Protein AF-A0A1W9RVQ6-F1 (afdb_monomer)

Foldseek 3Di:
DLQVLLVLLLPDPLVLLVVLLQLLQVLVVHGDDPVSVVLSVVSCVSSPDPGLVRSCVVCVVCSDPVNSVVSSVLSVLSVVLSVQSVVLSQLQVQLVQADDDCVVPPLVVLSVVLNVCSDSCNCSVCVVCRVVSSVSSVVSLVVLLVLQQVQLVVQLVVLVVLLVVLCVQPVLLLLLLVLLCLAPPNPPPVVSVVLVVLSVVSNVLSDRDPDPSSVCCSRHVADPVNRDHHPDHRPNVSSVVSSVVSVVSLVVSLVVLLVVLVVVCVVDDDDDPVVVVNVVSVPDDSVCSSVVRDPVVSVVSNCSVPDPDPPPVVVLVVVLCVVPVDDDPVCPVVSVVVSVVVVVVVVVVVVVVVVPPPDDDDD

Solvent-accessible surface area (backbone atoms only — not comparable to full-atom values): 20992 Å² total; per-residue (Å²): 111,53,59,57,50,50,57,55,50,50,70,54,63,64,63,62,42,49,52,44,51,45,51,44,21,51,63,66,77,47,75,71,59,68,69,58,56,54,52,51,52,50,50,52,60,60,47,70,41,95,44,59,72,61,40,39,73,74,42,57,88,69,56,40,57,68,56,46,52,53,48,41,54,50,52,53,45,49,56,59,35,54,81,46,39,69,58,53,38,52,52,52,52,50,63,70,68,40,62,66,45,73,88,59,43,68,64,31,52,51,51,52,53,52,51,70,64,66,37,71,68,54,40,72,76,40,41,82,48,52,66,57,50,56,54,49,47,54,54,49,48,53,56,47,40,57,52,45,42,57,48,51,54,52,48,36,52,52,19,45,55,51,39,56,51,46,53,74,63,40,54,58,52,54,50,34,45,56,57,56,36,68,36,83,95,47,72,50,66,71,59,53,50,51,51,53,52,52,48,53,52,50,52,63,71,29,55,67,77,87,74,73,45,75,81,47,40,88,80,35,75,43,44,88,83,77,58,62,47,61,83,66,73,66,67,58,65,59,52,54,50,49,52,52,49,52,55,51,48,49,52,50,53,51,52,51,49,51,52,54,50,53,54,52,44,75,74,49,83,78,79,72,69,59,55,55,52,52,51,58,69,66,57,80,52,80,86,54,47,53,82,66,66,43,74,67,55,48,50,51,52,42,50,65,73,66,56,92,63,81,70,66,63,53,57,54,54,52,53,47,49,71,76,47,80,71,89,46,90,89,48,46,66,62,52,51,52,53,53,53,54,52,51,51,50,55,53,51,53,57,52,55,61,71,68,66,80,79,78,89,83,86,130

Radius of gyration: 41.7 Å; Cα contacts (8 Å, |Δi|>4): 240; chains: 1; bounding box: 87×64×120 Å

Structure (mmCIF, N/CA/C/O backbone):
data_AF-A0A1W9RVQ6-F1
#
_entry.id   AF-A0A1W9RVQ6-F1
#
loop_
_atom_site.group_PDB
_atom_site.id
_atom_site.type_symbol
_atom_site.label_atom_id
_atom_site.label_alt_id
_atom_site.label_comp_id
_atom_site.label_asym_id
_atom_site.label_entity_id
_atom_site.label_seq_id
_atom_site.pdbx_PDB_ins_code
_atom_site.Cartn_x
_atom_site.Cartn_y
_atom_site.Cartn_z
_atom_site.occupancy
_atom_site.B_iso_or_equiv
_atom_site.auth_seq_id
_atom_site.auth_comp_id
_atom_site.auth_asym_id
_atom_site.auth_atom_id
_atom_site.pdbx_PDB_model_num
ATOM 1 N N . MET A 1 1 ? 29.402 3.496 -46.452 1.00 79.94 1 MET A N 1
ATOM 2 C CA . MET A 1 1 ? 28.927 3.808 -45.081 1.00 79.94 1 MET A CA 1
ATOM 3 C C . MET A 1 1 ? 27.769 2.886 -44.710 1.00 79.94 1 MET A C 1
ATOM 5 O O . MET A 1 1 ? 27.671 2.433 -43.584 1.00 79.94 1 MET A O 1
ATOM 9 N N . GLU A 1 2 ? 26.927 2.556 -45.680 1.00 86.44 2 GLU A N 1
ATOM 10 C CA . GLU A 1 2 ? 25.809 1.619 -45.626 1.00 86.44 2 GLU A CA 1
ATOM 11 C C . GLU A 1 2 ? 26.251 0.201 -45.241 1.00 86.44 2 GLU A C 1
ATOM 13 O O . GLU A 1 2 ? 25.638 -0.412 -44.376 1.00 86.44 2 GLU A O 1
ATOM 18 N N . GLU A 1 3 ? 27.352 -0.288 -45.821 1.00 88.75 3 GLU A N 1
ATOM 19 C CA . GLU A 1 3 ? 27.933 -1.599 -45.489 1.00 88.75 3 GLU A CA 1
ATOM 20 C C . GLU A 1 3 ? 28.413 -1.677 -44.029 1.00 88.75 3 GLU A C 1
ATOM 22 O O . GLU A 1 3 ? 28.230 -2.694 -43.372 1.00 88.75 3 GLU A O 1
ATOM 27 N N . GLU A 1 4 ? 28.948 -0.582 -43.482 1.00 91.25 4 GLU A N 1
ATOM 28 C CA . GLU A 1 4 ? 29.360 -0.507 -42.074 1.00 91.25 4 GLU A CA 1
ATOM 29 C C . GLU A 1 4 ? 28.145 -0.545 -41.134 1.00 91.25 4 GLU A C 1
ATOM 31 O O . GLU A 1 4 ? 28.115 -1.341 -40.201 1.00 91.25 4 GLU A O 1
ATOM 36 N N . ILE A 1 5 ? 27.102 0.242 -41.430 1.00 90.75 5 ILE A N 1
ATOM 37 C CA . ILE A 1 5 ? 25.836 0.246 -40.674 1.00 90.75 5 ILE A CA 1
ATOM 38 C C . ILE A 1 5 ? 25.149 -1.126 -40.728 1.00 90.75 5 ILE A C 1
ATOM 40 O O . ILE A 1 5 ? 24.604 -1.585 -39.724 1.00 90.75 5 ILE A O 1
ATOM 44 N N . PHE A 1 6 ? 25.177 -1.786 -41.887 1.00 91.12 6 PHE A N 1
ATOM 45 C CA . PHE A 1 6 ? 24.651 -3.137 -42.069 1.00 91.12 6 PHE A CA 1
ATOM 46 C C . PHE A 1 6 ? 25.364 -4.146 -41.160 1.00 91.12 6 PHE A C 1
ATOM 48 O O . PHE A 1 6 ? 24.708 -4.896 -40.437 1.00 91.12 6 PHE A O 1
ATOM 55 N N . GLU A 1 7 ? 26.698 -4.128 -41.142 1.00 92.19 7 GLU A N 1
ATOM 56 C CA . GLU A 1 7 ? 27.483 -5.014 -40.281 1.00 92.19 7 GLU A CA 1
ATOM 57 C C . GLU A 1 7 ? 27.288 -4.703 -38.791 1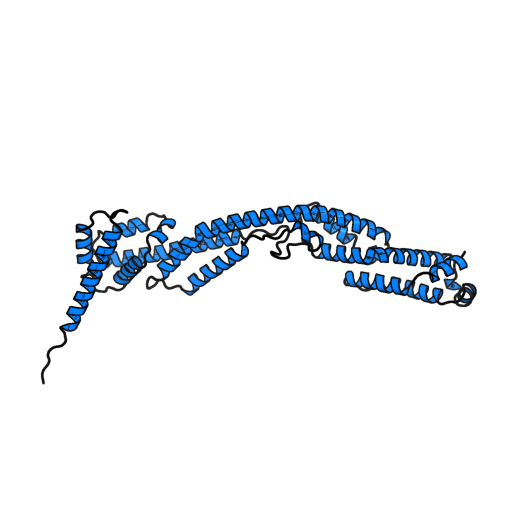.00 92.19 7 GLU A C 1
ATOM 59 O O . GLU A 1 7 ? 27.252 -5.621 -37.974 1.00 92.19 7 GLU A O 1
ATOM 64 N N . GLU A 1 8 ? 27.097 -3.438 -38.407 1.00 92.94 8 GLU A N 1
ATOM 65 C CA . GLU A 1 8 ? 26.743 -3.095 -37.026 1.00 92.94 8 GLU A CA 1
ATOM 66 C C . GLU A 1 8 ? 25.352 -3.595 -36.626 1.00 92.94 8 GLU A C 1
ATOM 68 O O . GLU A 1 8 ? 25.197 -4.136 -35.531 1.00 92.94 8 GLU A O 1
ATOM 73 N N . LEU A 1 9 ? 24.350 -3.475 -37.503 1.00 92.62 9 LEU A N 1
ATOM 74 C CA . LEU A 1 9 ? 22.998 -3.975 -37.241 1.00 92.62 9 LEU A CA 1
ATOM 75 C C . LEU A 1 9 ? 23.003 -5.489 -36.973 1.00 92.62 9 LEU A C 1
ATOM 77 O O . LEU A 1 9 ? 22.305 -5.958 -36.076 1.00 92.62 9 LEU A O 1
ATOM 81 N N . ARG A 1 10 ? 23.836 -6.241 -37.704 1.00 93.56 10 ARG A N 1
ATOM 82 C CA . ARG A 1 10 ? 24.008 -7.695 -37.544 1.00 93.56 10 ARG A CA 1
ATOM 83 C C . ARG A 1 10 ? 24.649 -8.115 -36.225 1.00 93.56 10 ARG A C 1
ATOM 85 O O . ARG A 1 10 ? 24.543 -9.279 -35.855 1.00 93.56 10 ARG A O 1
ATOM 92 N N . ARG A 1 11 ? 25.321 -7.202 -35.516 1.00 94.44 11 ARG A N 1
ATOM 93 C CA . ARG A 1 11 ? 25.942 -7.499 -34.213 1.00 94.44 11 ARG A CA 1
ATOM 94 C C . ARG A 1 11 ? 24.940 -7.531 -33.065 1.00 94.44 11 ARG A C 1
ATOM 96 O O . ARG A 1 11 ? 25.287 -8.031 -31.998 1.00 94.44 11 ARG A O 1
ATOM 103 N N . PHE A 1 12 ? 23.743 -6.977 -33.246 1.00 95.81 12 PHE A N 1
ATOM 104 C CA . PHE A 1 12 ? 22.722 -6.987 -32.205 1.00 95.81 12 PHE A CA 1
ATOM 105 C C . PHE A 1 12 ? 22.048 -8.352 -32.102 1.00 95.81 12 PHE A C 1
ATOM 107 O O . PHE A 1 12 ? 21.670 -8.954 -33.106 1.00 95.81 12 PHE A O 1
ATOM 114 N N . ASP A 1 13 ? 21.823 -8.795 -30.869 1.00 96.19 13 ASP A N 1
ATOM 115 C CA . ASP A 1 13 ? 20.946 -9.923 -30.580 1.00 96.19 13 ASP A CA 1
ATOM 116 C C . ASP A 1 13 ? 19.486 -9.439 -30.608 1.00 96.19 13 ASP A C 1
ATOM 118 O O . ASP A 1 13 ? 18.936 -8.946 -29.620 1.00 96.19 13 ASP A O 1
ATOM 122 N N . LEU A 1 14 ? 18.875 -9.496 -31.794 1.00 96.62 14 LEU A N 1
ATOM 123 C CA . LEU A 1 14 ? 17.524 -8.979 -32.028 1.00 96.62 14 LEU A CA 1
ATOM 124 C C . LEU A 1 14 ? 16.444 -9.770 -31.277 1.00 96.62 14 LEU A C 1
ATOM 126 O O . LEU A 1 14 ? 15.394 -9.205 -30.963 1.00 96.62 14 LEU A O 1
ATOM 130 N N . ASP A 1 15 ? 16.694 -11.044 -30.976 1.00 95.94 15 ASP A N 1
ATOM 131 C CA . ASP A 1 15 ? 15.758 -11.884 -30.231 1.00 95.94 15 ASP A CA 1
ATOM 132 C C . ASP A 1 15 ? 15.827 -11.577 -28.735 1.00 95.94 15 ASP A C 1
ATOM 134 O O . ASP A 1 15 ? 14.784 -11.390 -28.110 1.00 95.94 15 ASP A O 1
ATOM 138 N N . LEU A 1 16 ? 17.025 -11.357 -28.182 1.00 96.19 16 LEU A N 1
ATOM 139 C CA . LEU A 1 16 ? 17.173 -10.858 -26.813 1.00 96.19 16 LEU A CA 1
ATOM 140 C C . LEU A 1 16 ? 16.492 -9.493 -26.618 1.00 96.19 16 LEU A C 1
ATOM 142 O O . LEU A 1 16 ? 15.827 -9.270 -25.601 1.00 96.19 16 LEU A O 1
ATOM 146 N N . ILE A 1 17 ? 16.643 -8.572 -27.578 1.00 97.38 17 ILE A N 1
ATOM 147 C CA . ILE A 1 17 ? 15.971 -7.263 -27.538 1.00 97.38 17 ILE A CA 1
ATOM 148 C C . ILE A 1 17 ? 14.450 -7.449 -27.565 1.00 97.38 17 ILE A C 1
ATOM 150 O O . ILE A 1 17 ? 13.749 -6.835 -26.758 1.00 97.38 17 ILE A O 1
ATOM 154 N N . HIS A 1 18 ? 13.934 -8.304 -28.454 1.00 97.56 18 HIS A N 1
ATOM 155 C CA . HIS A 1 18 ? 12.503 -8.611 -28.542 1.00 97.56 18 HIS A CA 1
ATOM 156 C C . HIS A 1 18 ? 11.953 -9.177 -27.230 1.00 97.56 18 HIS A C 1
ATOM 158 O O . HIS A 1 18 ? 11.003 -8.616 -26.680 1.00 97.56 18 HIS A O 1
ATOM 164 N N . ASP A 1 19 ? 12.592 -10.211 -26.683 1.00 97.56 19 ASP A N 1
ATOM 165 C CA . ASP A 1 19 ? 12.185 -10.860 -25.435 1.00 97.56 19 ASP A CA 1
ATOM 166 C C . ASP A 1 19 ? 12.195 -9.877 -24.260 1.00 97.56 19 ASP A C 1
ATOM 168 O O . ASP A 1 19 ? 11.267 -9.845 -23.443 1.00 97.56 19 ASP A O 1
ATOM 172 N N . SER A 1 20 ? 13.213 -9.016 -24.201 1.00 97.12 20 SER A N 1
ATOM 173 C CA . SER A 1 20 ? 13.343 -7.988 -23.167 1.00 97.12 20 SER A CA 1
ATOM 174 C C . SER A 1 20 ? 12.221 -6.952 -23.259 1.00 97.12 20 SER A C 1
ATOM 176 O O . SER A 1 20 ? 11.571 -6.639 -22.258 1.00 97.12 20 SER A O 1
ATOM 178 N N . LEU A 1 21 ? 11.933 -6.446 -24.461 1.00 97.12 21 LEU A N 1
ATOM 179 C CA . LEU A 1 21 ? 10.818 -5.526 -24.693 1.00 97.12 21 LEU A CA 1
ATOM 180 C C . LEU A 1 21 ? 9.468 -6.199 -24.394 1.00 97.12 21 LEU A C 1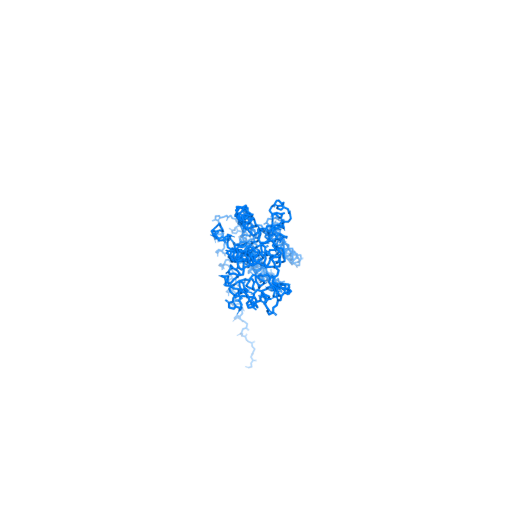
ATOM 182 O O . LEU A 1 21 ? 8.573 -5.571 -23.826 1.00 97.12 21 LEU A O 1
ATOM 186 N N . GLN A 1 22 ? 9.311 -7.484 -24.714 1.00 97.00 22 GLN A N 1
ATOM 187 C CA . GLN A 1 22 ? 8.099 -8.233 -24.396 1.00 97.00 22 GLN A CA 1
ATOM 188 C C . GLN A 1 22 ? 7.922 -8.400 -22.880 1.00 97.00 22 GLN A C 1
ATOM 190 O O . GLN A 1 22 ? 6.806 -8.278 -22.367 1.00 97.00 22 GLN A O 1
ATOM 195 N N . PHE A 1 23 ? 9.009 -8.644 -22.145 1.00 96.56 23 PHE A N 1
ATOM 196 C CA . PHE A 1 23 ? 9.000 -8.661 -20.684 1.00 96.56 23 PHE A CA 1
ATOM 197 C C . PHE A 1 23 ? 8.600 -7.295 -20.107 1.00 96.56 23 PHE A C 1
ATOM 199 O O . PHE A 1 23 ? 7.751 -7.241 -19.213 1.00 96.56 23 PHE A O 1
ATOM 206 N N . LEU A 1 24 ? 9.117 -6.195 -20.667 1.00 96.44 24 LEU A N 1
ATOM 207 C CA . LEU A 1 24 ? 8.681 -4.842 -20.315 1.00 96.44 24 LEU A CA 1
ATOM 208 C C . LEU A 1 24 ? 7.171 -4.669 -20.542 1.00 96.44 24 LEU A C 1
ATOM 210 O O . LEU A 1 24 ? 6.460 -4.282 -19.618 1.00 96.44 24 LEU A O 1
ATOM 214 N N . ALA A 1 25 ? 6.654 -5.010 -21.726 1.00 96.25 25 ALA A N 1
ATOM 215 C CA . ALA A 1 25 ? 5.229 -4.886 -22.042 1.00 96.25 25 ALA A CA 1
ATOM 216 C C . ALA A 1 25 ? 4.340 -5.697 -21.080 1.00 96.25 25 ALA A C 1
ATOM 218 O O . ALA A 1 25 ? 3.350 -5.176 -20.556 1.00 96.25 25 ALA A O 1
ATOM 219 N N . LYS A 1 26 ? 4.747 -6.931 -20.748 1.00 95.06 26 LYS A N 1
ATOM 220 C CA . LYS A 1 26 ? 4.087 -7.768 -19.729 1.00 95.06 26 LYS A CA 1
ATOM 221 C C . LYS A 1 26 ? 4.091 -7.106 -18.352 1.00 95.06 26 LYS A C 1
ATOM 223 O O . LYS A 1 26 ? 3.054 -7.088 -17.694 1.00 95.06 26 LYS A O 1
ATOM 228 N N . GLY A 1 27 ? 5.210 -6.509 -17.936 1.00 92.56 27 GLY A N 1
ATOM 229 C CA . GLY A 1 27 ? 5.294 -5.717 -16.703 1.00 92.56 27 GLY A CA 1
ATOM 230 C C . GLY A 1 27 ? 4.352 -4.506 -16.699 1.00 92.56 27 GLY A C 1
ATOM 231 O O . GLY A 1 27 ? 3.926 -4.039 -15.642 1.00 92.56 27 GLY A O 1
ATOM 232 N N . PHE A 1 28 ? 3.964 -4.034 -17.885 1.00 93.31 28 PHE A N 1
ATOM 233 C CA . PHE A 1 28 ? 2.971 -2.985 -18.066 1.00 93.31 28 PHE A CA 1
ATOM 234 C C . PHE A 1 28 ? 1.530 -3.494 -18.186 1.00 93.31 28 PHE A C 1
ATOM 236 O O . PHE A 1 28 ? 0.619 -2.668 -18.244 1.00 93.31 28 PHE A O 1
ATOM 243 N N . ALA A 1 29 ? 1.312 -4.812 -18.135 1.00 92.56 29 ALA A N 1
ATOM 244 C CA . ALA A 1 29 ? 0.038 -5.466 -18.435 1.00 92.56 29 ALA A CA 1
ATOM 245 C C . ALA A 1 29 ? -0.510 -5.076 -19.823 1.00 92.56 29 ALA A C 1
ATOM 247 O O . ALA A 1 29 ? -1.709 -4.873 -19.996 1.00 92.56 29 ALA A O 1
ATOM 248 N N . SER A 1 30 ? 0.388 -4.954 -20.804 1.00 93.31 30 SER A N 1
ATOM 249 C CA . SER A 1 30 ? 0.097 -4.540 -22.178 1.00 93.31 30 SER A CA 1
ATOM 250 C C . SER A 1 30 ? 0.806 -5.452 -23.186 1.00 93.31 30 SER A C 1
ATOM 252 O O . SER A 1 30 ? 1.658 -6.265 -22.822 1.00 93.31 30 SER A O 1
ATOM 254 N N . SER A 1 31 ? 0.460 -5.318 -24.465 1.00 94.25 31 SER A N 1
ATOM 255 C CA . SER A 1 31 ? 1.214 -5.882 -25.587 1.00 94.25 31 SER A CA 1
ATOM 256 C C . SER A 1 31 ? 2.266 -4.900 -26.104 1.00 94.25 31 SER A C 1
ATOM 258 O O . SER A 1 31 ? 2.212 -3.701 -25.810 1.00 94.25 31 SER A O 1
ATOM 260 N N . LEU A 1 32 ? 3.223 -5.419 -26.877 1.00 93.94 32 LEU A N 1
ATOM 261 C CA . LEU A 1 32 ? 4.138 -4.584 -27.648 1.00 93.94 32 LEU A CA 1
ATOM 262 C C . LEU A 1 32 ? 3.370 -3.814 -28.733 1.00 93.94 32 LEU A C 1
ATOM 264 O O . LEU A 1 32 ? 2.452 -4.386 -29.323 1.00 93.94 32 LEU A O 1
ATOM 268 N N . PRO A 1 33 ? 3.727 -2.548 -29.010 1.00 94.19 33 PRO A N 1
ATOM 269 C CA . P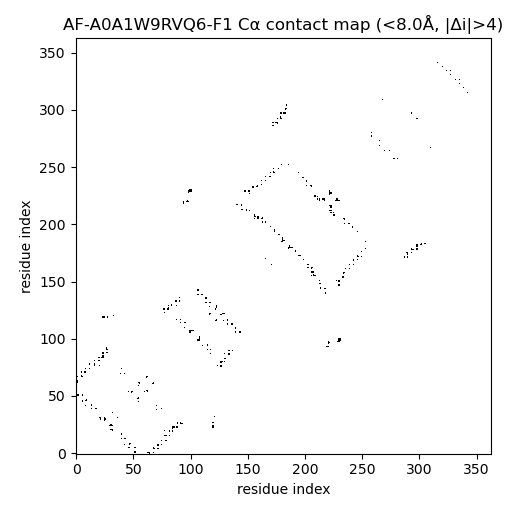RO A 1 33 ? 3.165 -1.815 -30.141 1.00 94.19 33 PRO A CA 1
ATOM 270 C C . PRO A 1 33 ? 3.548 -2.461 -31.480 1.00 94.19 33 PRO A C 1
ATOM 272 O O . PRO A 1 33 ? 4.709 -2.830 -31.664 1.00 94.19 33 PRO A O 1
ATOM 275 N N . ASP A 1 34 ? 2.625 -2.496 -32.445 1.00 93.44 34 ASP A N 1
ATOM 276 C CA . ASP A 1 34 ? 2.834 -3.121 -33.767 1.00 93.44 34 ASP A CA 1
ATOM 277 C C . ASP A 1 34 ? 4.091 -2.602 -34.479 1.00 93.44 34 ASP A C 1
ATOM 279 O O . ASP A 1 34 ? 4.877 -3.367 -35.033 1.00 93.44 34 ASP A O 1
ATOM 283 N N . LYS A 1 35 ? 4.357 -1.296 -34.364 1.00 93.12 35 LYS A N 1
ATOM 284 C CA . LYS A 1 35 ? 5.543 -0.653 -34.945 1.00 93.12 35 LYS A CA 1
ATOM 285 C C . LYS A 1 35 ? 6.864 -1.248 -34.437 1.00 93.12 35 LYS A C 1
ATOM 287 O O . LYS A 1 35 ? 7.859 -1.234 -35.161 1.00 93.12 35 LYS A O 1
ATOM 292 N N . VAL A 1 36 ? 6.904 -1.750 -33.199 1.00 95.00 36 VAL A N 1
ATOM 293 C CA . VAL A 1 36 ? 8.094 -2.416 -32.641 1.00 95.00 36 VAL A CA 1
ATOM 294 C C . VAL A 1 36 ? 8.329 -3.746 -33.345 1.00 95.00 36 VAL A C 1
ATOM 296 O O . VAL A 1 36 ? 9.449 -4.012 -33.780 1.00 95.00 36 VAL A O 1
ATOM 299 N N . GLU A 1 37 ? 7.270 -4.538 -33.516 1.00 95.06 37 GLU A N 1
ATOM 300 C CA . GLU A 1 37 ? 7.325 -5.825 -34.215 1.00 95.06 37 GLU A CA 1
ATOM 301 C C . GLU A 1 37 ? 7.707 -5.646 -35.688 1.00 95.06 37 GLU A C 1
ATOM 303 O O . GLU A 1 37 ? 8.592 -6.340 -36.188 1.00 95.06 37 GLU A O 1
ATOM 308 N N . GLU A 1 38 ? 7.129 -4.654 -36.370 1.00 95.62 38 GLU A N 1
ATOM 309 C CA . GLU A 1 38 ? 7.486 -4.301 -37.749 1.00 95.62 38 GLU A CA 1
ATOM 310 C C . GLU A 1 38 ? 8.969 -3.922 -37.878 1.00 95.62 38 GLU A C 1
ATOM 312 O O . GLU A 1 38 ? 9.672 -4.416 -38.763 1.00 95.62 38 GLU A O 1
ATOM 317 N N . THR A 1 39 ? 9.469 -3.086 -36.962 1.00 96.12 39 THR A N 1
ATOM 318 C CA . THR A 1 39 ? 10.865 -2.620 -36.963 1.00 96.12 39 THR A CA 1
ATOM 319 C C . THR A 1 39 ? 11.839 -3.773 -36.710 1.00 96.12 39 THR A C 1
ATOM 321 O O . THR A 1 39 ? 12.845 -3.896 -37.411 1.00 96.12 39 THR A O 1
ATOM 324 N N . LEU A 1 40 ? 11.547 -4.646 -35.740 1.00 96.50 40 LEU A N 1
ATOM 325 C CA . LEU A 1 40 ? 12.376 -5.818 -35.445 1.00 96.50 40 LEU A CA 1
ATOM 326 C C . LEU A 1 40 ? 12.316 -6.854 -36.569 1.00 96.50 40 LEU A C 1
ATOM 328 O O . LEU A 1 40 ? 13.342 -7.432 -36.918 1.00 96.50 40 LEU A O 1
ATOM 332 N N . SER A 1 41 ? 11.149 -7.067 -37.179 1.00 95.88 41 SER A N 1
ATOM 333 C CA . SER A 1 41 ? 11.004 -7.947 -38.342 1.00 95.88 41 SER A CA 1
ATOM 334 C C . SER A 1 41 ? 11.836 -7.451 -39.526 1.00 95.88 41 SER A C 1
ATOM 336 O O . SER A 1 41 ? 12.531 -8.243 -40.166 1.00 95.88 41 SER A O 1
ATOM 338 N N . LEU A 1 42 ? 11.819 -6.141 -39.799 1.00 94.94 42 LEU A N 1
ATOM 339 C CA . LEU A 1 42 ? 12.667 -5.540 -40.828 1.00 94.94 42 LEU A CA 1
ATOM 340 C C . LEU A 1 42 ? 14.155 -5.710 -40.492 1.00 94.94 42 LEU A C 1
ATOM 342 O O . LEU A 1 42 ? 14.920 -6.154 -41.345 1.00 94.94 42 LEU A O 1
ATOM 346 N N . ALA A 1 43 ? 14.561 -5.436 -39.248 1.00 95.62 43 ALA A N 1
ATOM 347 C CA . ALA A 1 43 ? 15.942 -5.631 -38.807 1.00 95.62 43 ALA A CA 1
ATOM 348 C C . ALA A 1 43 ? 16.406 -7.086 -38.963 1.00 95.62 43 ALA A C 1
ATOM 350 O O . ALA A 1 43 ? 17.490 -7.314 -39.493 1.00 95.62 43 ALA A O 1
ATOM 351 N N . ARG A 1 44 ? 15.575 -8.071 -38.588 1.00 96.00 44 ARG A N 1
ATOM 352 C CA . ARG A 1 44 ? 15.871 -9.504 -38.764 1.00 96.00 44 ARG A CA 1
ATOM 353 C C . ARG A 1 44 ? 16.020 -9.876 -40.235 1.00 96.00 44 ARG A C 1
ATOM 355 O O . ARG A 1 44 ? 16.964 -10.577 -40.590 1.00 96.00 44 ARG A O 1
ATOM 362 N N . LYS A 1 45 ? 15.120 -9.385 -41.096 1.00 94.44 45 LYS A N 1
ATOM 363 C CA . LYS A 1 45 ? 15.197 -9.605 -42.548 1.00 94.44 45 LYS A CA 1
ATOM 364 C C . LYS A 1 45 ? 16.530 -9.101 -43.102 1.00 94.44 45 LYS A C 1
ATOM 366 O O . LYS A 1 45 ? 17.183 -9.829 -43.837 1.00 94.44 45 LYS A O 1
ATOM 371 N N . ILE A 1 46 ? 16.931 -7.882 -42.736 1.00 93.19 46 ILE A N 1
ATOM 372 C CA . ILE A 1 46 ? 18.183 -7.266 -43.195 1.00 93.19 46 ILE A CA 1
ATOM 373 C C . ILE A 1 46 ? 19.393 -8.025 -42.635 1.00 93.19 46 ILE A C 1
ATOM 375 O O . ILE A 1 46 ? 20.285 -8.400 -43.390 1.00 93.19 46 ILE A O 1
ATOM 379 N N . ALA A 1 47 ? 19.407 -8.319 -41.335 1.00 92.19 47 ALA A N 1
ATOM 380 C CA . ALA A 1 47 ? 20.524 -8.996 -40.680 1.00 92.19 47 ALA A CA 1
ATOM 381 C C . ALA A 1 47 ? 20.735 -10.452 -41.147 1.00 92.19 47 ALA A C 1
ATOM 383 O O . ALA A 1 47 ? 21.832 -10.993 -40.989 1.00 92.19 47 ALA A O 1
ATOM 384 N N . GLY A 1 48 ? 19.702 -11.075 -41.727 1.00 92.38 48 GLY A N 1
ATOM 385 C CA . GLY A 1 48 ? 19.744 -12.433 -42.272 1.00 92.38 48 GLY A CA 1
ATOM 386 C C . GLY A 1 48 ? 20.460 -12.576 -43.620 1.00 92.38 48 GLY A C 1
ATOM 387 O O . GLY A 1 48 ? 20.718 -13.703 -44.037 1.00 92.38 48 GLY A O 1
ATOM 388 N N . PHE A 1 49 ? 20.791 -11.478 -44.306 1.00 93.56 49 PHE A N 1
ATOM 389 C CA . PHE A 1 49 ? 21.606 -11.529 -45.524 1.00 93.56 49 PHE A CA 1
ATOM 390 C C . PHE A 1 49 ? 23.091 -11.741 -45.191 1.00 93.56 49 PHE A C 1
ATOM 392 O O . PHE A 1 49 ? 23.588 -11.271 -44.167 1.00 93.56 49 PHE A O 1
ATOM 399 N N . GLU A 1 50 ? 23.825 -12.434 -46.066 1.00 91.19 50 GLU A N 1
ATOM 400 C CA . GLU A 1 50 ? 25.241 -12.747 -45.830 1.00 91.19 50 GLU A CA 1
ATOM 401 C C . GLU A 1 50 ? 26.142 -11.523 -46.017 1.00 91.19 50 GLU A C 1
ATOM 403 O O . GLU A 1 50 ? 27.133 -11.376 -45.297 1.00 91.19 50 GLU A O 1
ATOM 408 N N . SER A 1 51 ? 25.779 -10.637 -46.952 1.00 92.62 51 SER A N 1
ATOM 409 C CA . SER A 1 51 ? 26.494 -9.394 -47.234 1.00 92.62 51 SER A CA 1
ATOM 410 C C . SER A 1 51 ? 25.557 -8.256 -47.646 1.00 92.62 51 SER A C 1
ATOM 412 O O . SER A 1 51 ? 24.443 -8.478 -48.137 1.00 92.62 51 SER A O 1
ATOM 414 N N . PHE A 1 52 ? 26.045 -7.019 -47.519 1.00 91.69 52 PHE A N 1
ATOM 415 C CA . PHE A 1 52 ? 25.310 -5.829 -47.947 1.00 91.69 52 PHE A CA 1
ATOM 416 C C . PHE A 1 52 ? 24.958 -5.866 -49.443 1.00 91.69 52 PHE A C 1
ATOM 418 O O . PHE A 1 52 ? 23.856 -5.484 -49.823 1.00 91.69 52 PHE A O 1
ATOM 425 N N . GLN A 1 53 ? 25.849 -6.368 -50.306 1.00 92.12 53 GLN A N 1
ATOM 426 C CA . GLN A 1 53 ? 25.602 -6.440 -51.752 1.00 92.12 53 GLN A CA 1
ATOM 427 C C . GLN A 1 53 ? 24.435 -7.385 -52.086 1.00 92.12 53 GLN A C 1
ATOM 429 O O . GLN A 1 53 ? 23.635 -7.088 -52.977 1.00 92.12 53 GLN A O 1
ATOM 434 N N . GLN A 1 54 ? 24.309 -8.502 -51.359 1.00 92.50 54 GLN A N 1
ATOM 435 C CA . GLN A 1 54 ? 23.195 -9.441 -51.510 1.00 92.50 54 GLN A CA 1
ATOM 436 C C . GLN A 1 54 ? 21.872 -8.807 -51.065 1.00 92.50 54 GLN A C 1
ATOM 438 O O . GLN A 1 54 ? 20.867 -8.907 -51.775 1.00 92.50 54 GLN A O 1
ATOM 443 N N . PHE A 1 55 ? 21.888 -8.126 -49.918 1.00 92.94 55 PHE A N 1
ATOM 444 C CA . PHE A 1 55 ? 20.743 -7.383 -49.405 1.00 92.94 55 PHE A CA 1
ATOM 445 C C . PHE A 1 55 ? 20.300 -6.286 -50.384 1.00 92.94 55 PHE A C 1
ATOM 447 O O . PHE A 1 55 ? 19.158 -6.301 -50.836 1.00 92.94 55 PHE A O 1
ATOM 454 N N . ALA A 1 56 ? 21.214 -5.402 -50.792 1.00 91.50 56 ALA A N 1
ATOM 455 C CA . ALA A 1 56 ? 20.924 -4.276 -51.677 1.00 91.50 56 ALA A CA 1
ATOM 456 C C . ALA A 1 56 ? 20.410 -4.702 -53.059 1.00 91.50 56 ALA A C 1
ATOM 458 O O . ALA A 1 56 ? 19.606 -3.999 -53.665 1.00 91.50 56 ALA A O 1
ATOM 459 N N . SER A 1 57 ? 20.836 -5.870 -53.549 1.00 91.75 57 SER A N 1
ATOM 460 C CA . SER A 1 57 ? 20.322 -6.437 -54.803 1.00 91.75 57 SER A CA 1
ATOM 461 C C . SER A 1 57 ? 18.918 -7.031 -54.653 1.00 91.75 57 SER A C 1
ATOM 463 O O . SER A 1 57 ? 18.146 -7.027 -55.608 1.00 91.75 57 SER A O 1
ATOM 465 N N . SER A 1 58 ? 18.595 -7.567 -53.473 1.00 92.75 58 SER A N 1
ATOM 466 C CA . SER A 1 58 ? 17.320 -8.245 -53.205 1.00 92.75 58 SER A CA 1
ATOM 467 C C . SER A 1 58 ? 16.218 -7.280 -52.766 1.00 92.75 58 SER A C 1
ATOM 469 O O . SER A 1 58 ? 15.045 -7.529 -53.031 1.00 92.75 58 SER A O 1
ATOM 471 N N . ASP A 1 59 ? 16.586 -6.199 -52.076 1.00 89.75 59 ASP A N 1
ATOM 472 C CA . ASP A 1 59 ? 15.664 -5.215 -51.511 1.00 89.75 59 ASP A CA 1
ATOM 473 C C . ASP A 1 59 ? 16.241 -3.786 -51.623 1.00 89.75 59 ASP A C 1
ATOM 475 O O . ASP A 1 59 ? 16.649 -3.181 -50.627 1.00 89.75 59 ASP A O 1
ATOM 479 N N . PRO A 1 60 ? 16.327 -3.242 -52.852 1.00 87.00 60 PRO A N 1
ATOM 480 C CA . PRO A 1 60 ? 16.971 -1.955 -53.106 1.00 87.00 60 PRO A CA 1
ATOM 481 C C . PRO A 1 60 ? 16.235 -0.774 -52.459 1.00 87.00 60 PRO A C 1
ATOM 483 O O . PRO A 1 60 ? 16.869 0.224 -52.126 1.00 87.00 60 PRO A O 1
ATOM 486 N N . GLU A 1 61 ? 14.919 -0.881 -52.251 1.00 84.88 61 GLU A N 1
ATOM 487 C CA . GLU A 1 61 ? 14.109 0.169 -51.615 1.00 84.88 61 GLU A CA 1
ATOM 488 C C . GLU A 1 61 ? 14.485 0.365 -50.141 1.00 84.88 61 GLU A C 1
ATOM 490 O O . GLU A 1 61 ? 14.494 1.493 -49.647 1.00 84.88 61 GLU A O 1
ATOM 495 N N . ASN A 1 62 ? 14.866 -0.717 -49.454 1.00 85.88 62 ASN A N 1
ATOM 496 C CA . ASN A 1 62 ? 15.274 -0.681 -48.051 1.00 85.88 62 ASN A CA 1
ATOM 497 C C . ASN A 1 62 ? 16.796 -0.547 -47.852 1.00 85.88 62 ASN A C 1
ATOM 499 O O . ASN A 1 62 ? 17.264 -0.417 -46.721 1.00 85.88 62 ASN A O 1
ATOM 503 N N . ALA A 1 63 ? 17.587 -0.541 -48.926 1.00 87.31 63 ALA A N 1
ATOM 504 C CA . ALA A 1 63 ? 19.046 -0.435 -48.869 1.00 87.31 63 ALA A CA 1
ATOM 505 C C . ALA A 1 63 ? 19.570 1.015 -48.824 1.00 87.31 63 ALA A C 1
ATOM 507 O O . ALA A 1 63 ? 20.738 1.267 -49.127 1.00 87.31 63 ALA A O 1
ATOM 508 N N . SER A 1 64 ? 18.722 1.979 -48.453 1.00 91.19 64 SER A N 1
ATOM 509 C CA . SER A 1 64 ? 19.116 3.382 -48.321 1.00 91.19 64 SER A CA 1
ATOM 510 C C . SER A 1 64 ? 19.852 3.646 -47.004 1.00 91.19 64 SER A C 1
ATOM 512 O O . SER A 1 64 ? 19.510 3.106 -45.947 1.00 91.19 64 SER A O 1
ATOM 514 N N . TYR A 1 65 ? 20.852 4.531 -47.051 1.00 90.12 65 TYR A N 1
ATOM 515 C CA . TYR A 1 65 ? 21.587 4.975 -45.863 1.00 90.12 65 TYR A CA 1
ATOM 516 C C . TYR A 1 65 ? 20.652 5.514 -44.768 1.00 90.12 65 TYR A C 1
ATOM 518 O O . TYR A 1 65 ? 20.826 5.215 -43.590 1.00 90.12 65 TYR A O 1
ATOM 526 N N . GLU A 1 66 ? 19.644 6.294 -45.157 1.00 92.62 66 GLU A N 1
ATOM 527 C CA . GLU A 1 66 ? 18.703 6.952 -44.245 1.00 92.62 66 GLU A CA 1
ATOM 528 C C . GLU A 1 66 ? 17.867 5.940 -43.457 1.00 92.62 66 GLU A C 1
ATOM 530 O O . GLU A 1 66 ? 17.747 6.059 -42.233 1.00 92.62 66 GLU A O 1
ATOM 535 N N . LEU A 1 67 ? 17.335 4.914 -44.133 1.00 92.69 67 LEU A N 1
ATOM 536 C CA . LEU A 1 67 ? 16.567 3.861 -43.475 1.00 92.69 67 LEU A CA 1
ATOM 537 C C . LEU A 1 67 ? 17.461 3.036 -42.549 1.00 92.69 67 LEU A C 1
ATOM 539 O O . LEU A 1 67 ? 17.112 2.841 -41.386 1.00 92.69 67 LEU A O 1
ATOM 543 N N . LEU A 1 68 ? 18.622 2.595 -43.041 1.00 93.19 68 LEU A N 1
ATOM 544 C CA . LEU A 1 68 ? 19.557 1.776 -42.269 1.00 93.19 68 LEU A CA 1
ATOM 545 C C . LEU A 1 68 ? 20.076 2.516 -41.031 1.00 93.19 68 LEU A C 1
ATOM 547 O O . LEU A 1 68 ? 20.112 1.942 -39.946 1.00 93.19 68 LEU A O 1
ATOM 551 N N . SER A 1 69 ? 20.418 3.801 -41.160 1.00 94.38 69 SER A N 1
ATOM 552 C CA . SER A 1 69 ? 20.861 4.631 -40.037 1.00 94.38 69 SER A CA 1
ATOM 553 C C . SER A 1 69 ? 19.746 4.843 -39.007 1.00 94.38 69 SER A C 1
ATOM 555 O O . SER A 1 69 ? 19.975 4.700 -37.804 1.00 94.38 69 SER A O 1
ATOM 557 N N . SER A 1 70 ? 18.517 5.118 -39.460 1.00 94.50 70 SER A N 1
ATOM 558 C CA . SER A 1 70 ? 17.344 5.245 -38.583 1.00 94.50 70 SER A CA 1
ATOM 559 C C . SER A 1 70 ? 17.038 3.943 -37.834 1.00 94.50 70 SER A C 1
ATOM 561 O O . SER A 1 70 ? 16.788 3.951 -36.620 1.00 94.50 70 SER A O 1
ATOM 563 N N . LEU A 1 71 ? 17.107 2.812 -38.542 1.00 95.75 71 LEU A N 1
ATOM 564 C CA . LEU A 1 71 ? 16.889 1.481 -37.993 1.00 95.75 71 LEU A CA 1
ATOM 565 C C . LEU A 1 71 ? 17.955 1.133 -36.954 1.00 95.75 71 LEU A C 1
ATOM 567 O O . LEU A 1 71 ? 17.605 0.839 -35.812 1.00 95.75 71 LEU A O 1
ATOM 571 N N . LEU A 1 72 ? 19.240 1.259 -37.304 1.00 95.69 72 LEU A N 1
ATOM 572 C CA . LEU A 1 72 ? 20.362 1.040 -36.390 1.00 95.69 72 LEU A CA 1
ATOM 573 C C . LEU A 1 72 ? 20.241 1.920 -35.142 1.00 95.69 72 LEU A C 1
ATOM 575 O O . LEU A 1 72 ? 20.380 1.436 -34.020 1.00 95.69 72 LEU A O 1
ATOM 579 N N . GLY A 1 73 ? 19.920 3.205 -35.318 1.00 95.44 73 GLY A N 1
ATOM 580 C CA . GLY A 1 73 ? 19.713 4.127 -34.207 1.00 95.44 73 GLY A CA 1
ATOM 581 C C . GLY A 1 73 ? 18.579 3.684 -33.280 1.00 95.44 73 GLY A C 1
ATOM 582 O O . GLY A 1 73 ? 18.695 3.812 -32.062 1.00 95.44 73 GLY A O 1
ATOM 583 N N . THR A 1 74 ? 17.493 3.145 -33.832 1.00 96.38 74 THR A N 1
ATOM 584 C CA . THR A 1 74 ? 16.349 2.640 -33.058 1.00 96.38 74 THR A CA 1
ATOM 585 C C . THR A 1 74 ? 16.695 1.355 -32.310 1.00 96.38 74 THR A C 1
ATOM 587 O O . THR A 1 74 ? 16.504 1.302 -31.095 1.00 96.38 74 THR A O 1
ATOM 590 N N . ILE A 1 75 ? 17.297 0.375 -32.989 1.00 97.44 75 ILE A N 1
ATOM 591 C CA . ILE A 1 75 ? 17.750 -0.882 -32.377 1.00 97.44 75 ILE A CA 1
ATOM 592 C C . ILE A 1 75 ? 18.784 -0.616 -31.280 1.00 97.44 75 ILE A C 1
ATOM 594 O O . ILE A 1 75 ? 18.657 -1.149 -3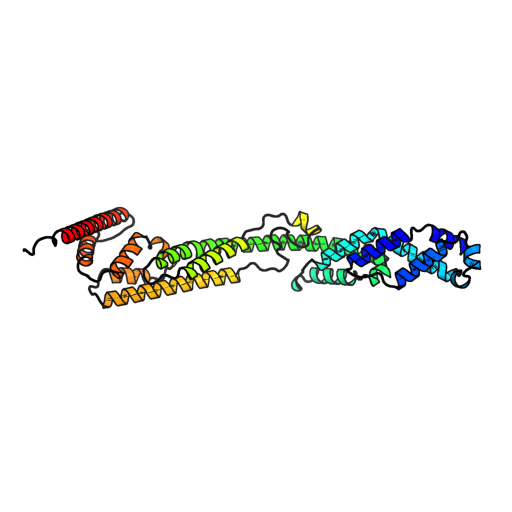0.183 1.00 97.44 75 ILE A O 1
ATOM 598 N N . SER A 1 76 ? 19.747 0.280 -31.509 1.00 96.06 76 SER A N 1
ATOM 599 C CA . SER A 1 76 ? 20.741 0.658 -30.498 1.00 96.06 76 SER A CA 1
ATOM 600 C C . SER A 1 76 ? 20.099 1.272 -29.248 1.00 96.06 76 SER A C 1
ATOM 602 O O . SER A 1 76 ? 20.504 0.964 -28.125 1.00 96.06 76 SER A O 1
ATOM 604 N N . ARG A 1 77 ? 19.068 2.117 -29.409 1.00 96.31 77 ARG A N 1
ATOM 605 C CA . ARG A 1 77 ? 18.324 2.682 -28.271 1.00 96.31 77 ARG A CA 1
ATOM 606 C C . ARG A 1 77 ? 17.561 1.607 -27.496 1.00 96.31 77 ARG A C 1
ATOM 608 O O . ARG A 1 77 ? 17.580 1.649 -26.269 1.00 96.31 77 ARG A O 1
ATOM 615 N N . TRP A 1 78 ? 16.930 0.650 -28.174 1.00 97.19 78 TRP A N 1
ATOM 616 C CA . TRP A 1 78 ? 16.256 -0.470 -27.507 1.00 97.19 78 TRP A CA 1
ATOM 617 C C . TRP A 1 78 ? 17.232 -1.429 -26.835 1.00 97.19 78 TRP A C 1
ATOM 619 O O . TRP A 1 78 ? 16.979 -1.845 -25.712 1.00 97.19 78 TRP A O 1
ATOM 629 N N . ASN A 1 79 ? 18.384 -1.696 -27.445 1.00 96.12 79 ASN A N 1
ATOM 630 C CA . ASN A 1 79 ? 19.440 -2.483 -26.819 1.00 96.12 79 ASN A CA 1
ATOM 631 C C . ASN A 1 79 ? 19.963 -1.823 -25.537 1.00 96.12 79 ASN A C 1
ATOM 633 O O . ASN A 1 79 ? 20.262 -2.503 -24.576 1.00 96.12 79 ASN A O 1
ATOM 637 N N . LYS A 1 80 ? 20.064 -0.492 -25.483 1.00 94.94 80 LYS A N 1
ATOM 638 C CA . LYS A 1 80 ? 20.405 0.199 -24.226 1.00 94.94 80 LYS A CA 1
ATOM 639 C C . LYS A 1 80 ? 19.269 0.156 -23.208 1.00 94.94 80 LYS A C 1
ATOM 641 O O . LYS A 1 80 ? 19.522 0.199 -22.011 1.00 94.94 80 LYS A O 1
ATOM 646 N N . LEU A 1 81 ? 18.018 0.115 -23.667 1.00 95.75 81 LEU A N 1
ATOM 647 C CA . LEU A 1 81 ? 16.860 0.030 -22.782 1.00 95.75 81 LEU A CA 1
ATOM 648 C C . LEU A 1 81 ? 16.849 -1.284 -21.998 1.00 95.75 81 LEU A C 1
ATOM 650 O O . LEU A 1 81 ? 16.420 -1.269 -20.847 1.00 95.75 81 LEU A O 1
ATOM 654 N N . THR A 1 82 ? 17.329 -2.390 -22.583 1.00 96.19 82 THR A N 1
ATOM 655 C CA . THR A 1 82 ? 17.304 -3.714 -21.935 1.00 96.19 82 THR A CA 1
ATOM 656 C C . THR A 1 82 ? 17.990 -3.720 -20.574 1.00 96.19 82 THR A C 1
ATOM 658 O O . THR A 1 82 ? 17.495 -4.377 -19.661 1.00 96.19 82 THR A O 1
ATOM 661 N N . ASP A 1 83 ? 19.041 -2.915 -20.404 1.00 95.25 83 ASP A N 1
ATOM 662 C CA . ASP A 1 83 ? 19.778 -2.773 -19.142 1.00 95.25 83 ASP A CA 1
ATOM 663 C C . ASP A 1 83 ? 18.911 -2.211 -18.001 1.00 95.25 83 ASP A C 1
ATOM 665 O O . ASP A 1 83 ? 19.171 -2.478 -16.831 1.00 95.25 83 ASP A O 1
ATOM 669 N N . PHE A 1 84 ? 17.860 -1.453 -18.329 1.00 96.25 84 PHE A N 1
ATOM 670 C CA . PHE A 1 84 ? 16.996 -0.768 -17.362 1.00 96.25 84 PHE A CA 1
ATOM 671 C C . PHE A 1 84 ? 15.634 -1.440 -17.170 1.00 96.25 84 PHE A C 1
ATOM 673 O O . PHE A 1 84 ? 14.912 -1.112 -16.229 1.00 96.25 84 PHE A O 1
ATOM 680 N N . ILE A 1 85 ? 15.242 -2.361 -18.055 1.00 95.94 85 ILE A N 1
ATOM 681 C CA . ILE A 1 85 ? 13.901 -2.964 -18.051 1.00 95.94 85 ILE A CA 1
ATOM 682 C C . ILE A 1 85 ? 13.525 -3.599 -16.699 1.00 95.94 85 ILE A C 1
ATOM 684 O O . ILE A 1 85 ? 12.412 -3.327 -16.234 1.00 95.94 85 ILE A O 1
ATOM 688 N N . PRO A 1 86 ? 14.391 -4.392 -16.033 1.00 94.69 86 PRO A N 1
ATOM 689 C CA . PRO A 1 86 ? 14.060 -4.967 -14.729 1.00 94.69 86 PRO A CA 1
ATOM 690 C C . PRO A 1 86 ? 13.684 -3.901 -13.692 1.00 94.69 86 PRO A C 1
ATOM 692 O O . PRO A 1 86 ? 12.661 -4.032 -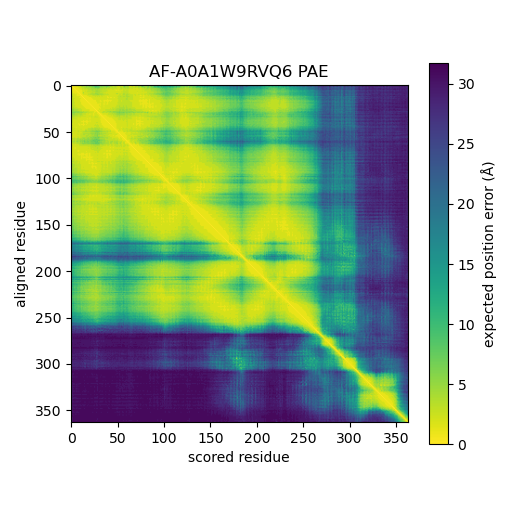13.014 1.00 94.69 86 PRO A O 1
ATOM 695 N N . ASP A 1 87 ? 14.453 -2.813 -13.629 1.00 94.94 87 ASP A N 1
ATOM 696 C CA . ASP A 1 87 ? 14.218 -1.717 -12.691 1.00 94.94 87 ASP A CA 1
ATOM 697 C C . ASP A 1 87 ? 12.931 -0.961 -13.024 1.00 94.94 87 ASP A C 1
ATOM 699 O O . ASP A 1 87 ? 12.125 -0.699 -12.134 1.00 94.94 87 ASP A O 1
ATOM 703 N N . ILE A 1 88 ? 12.671 -0.676 -14.305 1.00 95.88 88 ILE A N 1
ATOM 704 C CA . ILE A 1 88 ? 11.436 -0.008 -14.747 1.00 95.88 88 ILE A CA 1
ATOM 705 C C . ILE A 1 88 ? 10.198 -0.803 -14.310 1.00 95.88 88 ILE A C 1
ATOM 707 O O . ILE A 1 88 ? 9.225 -0.220 -13.823 1.00 95.88 88 ILE A O 1
ATOM 711 N N . VAL A 1 89 ? 10.223 -2.132 -14.455 1.00 94.81 89 VAL A N 1
ATOM 712 C CA . VAL A 1 89 ? 9.107 -3.000 -14.049 1.00 94.81 89 VAL A CA 1
ATOM 713 C C . VAL A 1 89 ? 8.899 -2.956 -12.532 1.00 94.81 89 VAL A C 1
ATOM 715 O O . VAL A 1 89 ? 7.758 -2.842 -12.073 1.00 94.81 89 VAL A O 1
ATOM 718 N N . VAL A 1 90 ? 9.980 -2.990 -11.745 1.00 94.06 90 VAL A N 1
ATOM 719 C CA . VAL A 1 90 ? 9.914 -2.870 -10.278 1.00 94.06 90 VAL A CA 1
ATOM 720 C C . VAL A 1 90 ? 9.343 -1.514 -9.862 1.00 94.06 90 VAL A C 1
ATOM 722 O O . VAL A 1 90 ? 8.403 -1.470 -9.064 1.00 94.06 90 VAL A O 1
ATOM 725 N N . VAL A 1 91 ? 9.858 -0.424 -10.436 1.00 95.69 91 VAL A N 1
ATOM 726 C CA . VAL A 1 91 ? 9.415 0.952 -10.170 1.00 95.69 91 VAL A CA 1
ATOM 727 C C . VAL A 1 91 ? 7.924 1.098 -10.472 1.00 95.69 91 VAL A C 1
ATOM 729 O O . VAL A 1 91 ? 7.159 1.574 -9.630 1.00 95.69 91 VAL A O 1
ATOM 732 N N . ARG A 1 92 ? 7.483 0.647 -11.653 1.00 94.81 92 ARG A N 1
ATOM 733 C CA . ARG A 1 92 ? 6.074 0.705 -12.058 1.00 94.81 92 ARG A CA 1
ATOM 734 C C . ARG A 1 92 ? 5.181 -0.030 -11.065 1.00 94.81 92 ARG A C 1
ATOM 736 O O . ARG A 1 92 ? 4.163 0.524 -10.647 1.00 94.81 92 ARG A O 1
ATOM 743 N N . ARG A 1 93 ? 5.548 -1.261 -10.692 1.00 93.31 93 ARG A N 1
ATOM 744 C CA . ARG A 1 93 ? 4.770 -2.066 -9.741 1.00 93.31 93 ARG A CA 1
ATOM 745 C C . ARG A 1 93 ? 4.652 -1.354 -8.397 1.00 93.31 93 ARG A C 1
ATOM 747 O O . ARG A 1 93 ? 3.545 -1.196 -7.889 1.00 93.31 93 ARG A O 1
ATOM 754 N N . TYR A 1 94 ? 5.770 -0.863 -7.868 1.00 95.50 94 TYR A N 1
ATOM 755 C CA . TYR A 1 94 ? 5.788 -0.156 -6.592 1.00 95.50 94 TYR A CA 1
ATOM 756 C C . TYR A 1 94 ? 4.876 1.081 -6.616 1.00 95.50 94 TYR A C 1
ATOM 758 O O . TYR A 1 94 ? 4.030 1.253 -5.739 1.00 95.50 94 TYR A O 1
ATOM 766 N N . LEU A 1 95 ? 4.989 1.927 -7.648 1.00 95.19 95 LEU A N 1
ATOM 767 C CA . LEU A 1 95 ? 4.175 3.142 -7.778 1.00 95.19 95 LEU A CA 1
ATOM 768 C C . LEU A 1 95 ? 2.675 2.843 -7.969 1.00 95.19 95 LEU A C 1
ATOM 770 O O . LEU A 1 95 ? 1.817 3.614 -7.523 1.00 95.19 95 LEU A O 1
ATOM 774 N N . ALA A 1 96 ? 2.334 1.730 -8.623 1.00 92.56 96 ALA A N 1
ATOM 775 C CA . ALA A 1 96 ? 0.949 1.291 -8.783 1.00 92.56 96 ALA A CA 1
ATOM 776 C C . ALA A 1 96 ? 0.314 0.864 -7.446 1.00 92.56 96 ALA A C 1
ATOM 778 O O . ALA A 1 96 ? -0.849 1.191 -7.176 1.00 92.56 96 ALA A O 1
ATOM 779 N N . GLU A 1 97 ? 1.081 0.171 -6.605 1.00 92.81 97 GLU A N 1
ATOM 780 C CA . GLU A 1 97 ? 0.623 -0.350 -5.316 1.00 92.81 97 GLU A CA 1
ATOM 781 C C . GLU A 1 97 ? 0.612 0.713 -4.212 1.00 92.81 97 GLU A C 1
ATOM 783 O O . GLU A 1 97 ? -0.321 0.740 -3.402 1.00 92.81 97 GLU A O 1
ATOM 788 N N . VAL A 1 98 ? 1.601 1.613 -4.192 1.00 95.06 98 VAL A N 1
ATOM 789 C CA . VAL A 1 98 ? 1.700 2.655 -3.167 1.00 95.06 98 VAL A CA 1
ATOM 790 C C . VAL A 1 98 ? 0.488 3.586 -3.216 1.00 95.06 98 VAL A C 1
ATOM 792 O O . VAL A 1 98 ? 0.120 4.131 -4.263 1.00 95.06 98 VAL A O 1
ATOM 795 N N . LYS A 1 99 ? -0.155 3.755 -2.058 1.00 92.50 99 LYS A N 1
ATOM 796 C CA . LYS A 1 99 ? -1.273 4.679 -1.858 1.00 92.50 99 LYS A CA 1
ATOM 797 C C . LYS A 1 99 ? -0.782 5.850 -1.026 1.00 92.50 99 LYS A C 1
ATOM 799 O O . LYS A 1 99 ? -0.308 5.658 0.089 1.00 92.50 99 LYS A O 1
ATOM 804 N N . ILE A 1 100 ? -0.884 7.038 -1.606 1.00 95.06 100 ILE A N 1
ATOM 805 C CA . ILE A 1 100 ? -0.524 8.297 -0.965 1.00 95.06 100 ILE A CA 1
ATOM 806 C C . ILE A 1 100 ? -1.772 9.184 -1.005 1.00 95.06 100 ILE A C 1
ATOM 808 O O . ILE A 1 100 ? -2.315 9.383 -2.095 1.00 95.06 100 ILE A O 1
ATOM 812 N N . PRO A 1 101 ? -2.253 9.662 0.149 1.00 94.75 101 PRO A N 1
ATOM 813 C CA . PRO A 1 101 ? -3.305 10.669 0.228 1.00 94.75 101 PRO A CA 1
ATOM 814 C C . PRO A 1 101 ? -2.917 11.984 -0.465 1.00 94.75 101 PRO A C 1
ATOM 816 O O . PRO A 1 101 ? -1.746 12.357 -0.482 1.00 94.75 101 PRO A O 1
ATOM 819 N N . GLU A 1 102 ? -3.888 12.717 -1.011 1.00 93.31 102 GLU A N 1
ATOM 820 C CA . GLU A 1 102 ? -3.626 13.996 -1.699 1.00 93.31 102 GLU A CA 1
ATOM 821 C C . GLU A 1 102 ? -3.048 15.078 -0.767 1.00 93.31 102 GLU A C 1
ATOM 823 O O . GLU A 1 102 ? -2.287 15.941 -1.204 1.00 93.31 102 GLU A O 1
ATOM 828 N N . ASP A 1 103 ? -3.360 15.019 0.529 1.00 92.56 103 ASP A N 1
ATOM 829 C CA . ASP A 1 103 ? -2.878 15.950 1.553 1.00 92.56 103 ASP A CA 1
ATOM 830 C C . ASP A 1 103 ? -1.400 15.751 1.930 1.00 92.56 103 ASP A C 1
ATOM 832 O O . ASP A 1 103 ? -0.806 16.636 2.543 1.00 92.56 103 ASP A O 1
ATOM 836 N N . GLU A 1 104 ? -0.760 14.667 1.476 1.00 93.06 104 GLU A N 1
ATOM 837 C CA . GLU A 1 104 ? 0.700 14.486 1.551 1.00 93.06 104 GLU A CA 1
ATOM 838 C C . GLU A 1 104 ? 1.461 15.343 0.513 1.00 93.06 104 GLU A C 1
ATOM 840 O O . GLU A 1 104 ? 2.693 15.308 0.437 1.00 93.06 104 GLU A O 1
ATOM 845 N N . GLY A 1 105 ? 0.737 16.136 -0.289 1.00 92.69 105 GLY A N 1
ATOM 846 C CA . GLY A 1 105 ? 1.274 17.220 -1.106 1.00 92.69 105 GLY A CA 1
ATOM 847 C C . GLY A 1 105 ? 2.355 16.751 -2.074 1.00 92.69 105 GLY A C 1
ATOM 848 O O . GLY A 1 105 ? 2.075 16.038 -3.037 1.00 92.69 105 GLY A O 1
ATOM 849 N N . THR A 1 106 ? 3.604 17.155 -1.831 1.00 94.44 106 THR A N 1
ATOM 850 C CA . THR A 1 106 ? 4.750 16.850 -2.702 1.00 94.44 106 THR A CA 1
ATOM 851 C C . THR A 1 106 ? 4.888 15.356 -2.993 1.00 94.44 106 THR A C 1
ATOM 853 O O . THR A 1 106 ? 5.074 14.990 -4.147 1.00 94.44 106 THR A O 1
ATOM 856 N N . LEU A 1 107 ? 4.718 14.480 -1.995 1.00 95.81 107 LEU A N 1
ATOM 857 C CA . LEU A 1 107 ? 4.828 13.029 -2.202 1.00 95.81 107 LEU A CA 1
ATOM 858 C C . LEU A 1 107 ? 3.763 12.493 -3.163 1.00 95.81 107 LEU A C 1
ATOM 860 O O . LEU A 1 107 ? 4.040 11.613 -3.981 1.00 95.81 107 LEU A O 1
ATOM 864 N N . TYR A 1 108 ? 2.545 13.029 -3.079 1.00 96.38 108 TYR A N 1
ATOM 865 C CA . TYR A 1 108 ? 1.467 12.675 -3.992 1.00 96.38 108 TYR A CA 1
ATOM 866 C C . TYR A 1 108 ? 1.802 13.106 -5.426 1.00 96.38 108 TYR A C 1
ATOM 868 O O . TYR A 1 108 ? 1.715 12.296 -6.353 1.00 96.38 108 TYR A O 1
ATOM 876 N N . PHE A 1 109 ? 2.252 14.350 -5.612 1.00 95.88 109 PHE A N 1
ATOM 877 C CA . PHE A 1 109 ? 2.614 14.873 -6.932 1.00 95.88 109 PHE A CA 1
ATOM 878 C C . PHE A 1 109 ? 3.836 14.180 -7.540 1.00 95.88 109 PHE A C 1
ATOM 880 O O . PHE A 1 109 ? 3.825 13.893 -8.739 1.00 95.88 109 PHE A O 1
ATOM 887 N N . ASP A 1 110 ? 4.851 13.857 -6.738 1.00 95.88 110 ASP A N 1
ATOM 888 C CA . ASP A 1 110 ? 6.031 13.110 -7.180 1.00 95.88 110 ASP A CA 1
ATOM 889 C C . ASP A 1 110 ? 5.624 11.730 -7.712 1.00 95.88 110 ASP A C 1
ATOM 891 O O . ASP A 1 110 ? 6.021 11.343 -8.813 1.00 95.88 110 ASP A O 1
ATOM 895 N N . ARG A 1 111 ? 4.750 11.014 -6.986 1.00 96.25 111 ARG A N 1
ATOM 896 C CA . ARG A 1 111 ? 4.200 9.724 -7.428 1.00 96.25 111 ARG A CA 1
ATOM 897 C C . ARG A 1 111 ? 3.486 9.850 -8.773 1.00 96.25 111 ARG A C 1
ATOM 899 O O . ARG A 1 111 ? 3.769 9.068 -9.675 1.00 96.25 111 ARG A O 1
ATOM 906 N N . ILE A 1 112 ? 2.562 10.803 -8.910 1.00 94.75 112 ILE A N 1
ATOM 907 C CA . ILE A 1 112 ? 1.794 11.000 -10.152 1.00 94.75 112 ILE A CA 1
ATOM 908 C C . ILE A 1 112 ? 2.721 11.370 -11.315 1.00 94.75 112 ILE A C 1
ATOM 910 O O . ILE A 1 112 ? 2.589 10.825 -12.408 1.00 94.75 112 ILE A O 1
ATOM 914 N N . THR A 1 113 ? 3.699 12.243 -11.074 1.00 94.00 113 THR A N 1
ATOM 915 C CA . THR A 1 113 ? 4.680 12.656 -12.085 1.00 94.00 113 THR A CA 1
ATOM 916 C C . THR A 1 113 ? 5.487 11.463 -12.590 1.00 94.00 113 THR A C 1
ATOM 918 O O . THR A 1 113 ? 5.591 11.265 -13.799 1.00 94.00 113 THR A O 1
ATOM 921 N N . LEU A 1 114 ? 6.000 10.629 -11.681 1.00 94.94 114 LEU A N 1
ATOM 922 C CA . LEU A 1 114 ? 6.733 9.415 -12.045 1.00 94.94 114 LEU A CA 1
ATOM 923 C C . LEU A 1 114 ? 5.843 8.404 -12.779 1.00 94.94 114 LEU A C 1
ATOM 925 O O . LEU A 1 114 ? 6.289 7.789 -13.743 1.00 94.94 114 LEU A O 1
ATOM 929 N N . GLN A 1 115 ? 4.581 8.247 -12.367 1.00 93.12 115 GLN A N 1
ATOM 930 C CA . GLN A 1 115 ? 3.636 7.361 -13.052 1.00 93.12 115 GLN A CA 1
ATOM 931 C C . GLN A 1 115 ? 3.346 7.810 -14.486 1.00 93.12 115 GLN A C 1
ATOM 933 O O . GLN A 1 115 ? 3.359 6.973 -15.382 1.00 93.12 115 GLN A O 1
ATOM 938 N N . ASN A 1 116 ? 3.149 9.109 -14.714 1.00 90.62 116 ASN A N 1
ATOM 939 C CA . ASN A 1 116 ? 2.898 9.656 -16.051 1.00 90.62 116 ASN A CA 1
ATOM 940 C C . ASN A 1 116 ? 4.121 9.524 -16.973 1.00 90.62 116 ASN A C 1
ATOM 942 O O . ASN A 1 116 ? 3.981 9.406 -18.184 1.00 90.62 116 ASN A O 1
ATOM 946 N N . GLN A 1 117 ? 5.334 9.525 -16.415 1.00 90.38 117 GLN A N 1
ATOM 947 C CA . GLN A 1 117 ? 6.556 9.245 -17.178 1.00 90.38 117 GLN A CA 1
ATOM 948 C C . GLN A 1 117 ? 6.722 7.748 -17.499 1.00 90.38 117 GLN A C 1
ATOM 950 O O . GLN A 1 117 ? 7.453 7.392 -18.422 1.00 90.38 117 GLN A O 1
ATOM 955 N N . LEU A 1 118 ? 6.037 6.869 -16.759 1.00 90.69 118 LEU A N 1
ATOM 956 C CA . LEU A 1 118 ? 6.053 5.411 -16.904 1.00 90.69 118 LEU A CA 1
ATOM 957 C C . LEU A 1 118 ? 4.870 4.908 -17.732 1.00 90.69 118 LEU A C 1
ATOM 959 O O . LEU A 1 118 ? 4.076 4.066 -17.296 1.00 90.69 118 LEU A O 1
ATOM 963 N N . GLU A 1 119 ? 4.812 5.374 -18.972 1.00 91.12 119 GLU A N 1
ATOM 964 C CA . GLU A 1 119 ? 3.944 4.828 -20.012 1.00 91.12 119 GLU A CA 1
ATOM 965 C C . GLU A 1 119 ? 4.760 3.979 -20.990 1.00 91.12 119 GLU A C 1
ATOM 967 O O . GLU A 1 119 ? 5.875 4.347 -21.364 1.00 91.12 119 GLU A O 1
ATOM 972 N N . LEU A 1 120 ? 4.210 2.832 -21.406 1.00 92.12 120 LEU A N 1
ATOM 973 C CA . LEU A 1 120 ? 4.936 1.866 -22.239 1.00 92.12 120 LEU A CA 1
ATOM 974 C C . LEU A 1 120 ? 5.401 2.504 -23.554 1.00 92.12 120 LEU A C 1
ATOM 976 O O . LEU A 1 120 ? 6.566 2.376 -23.924 1.00 92.12 120 LEU A O 1
ATOM 980 N N . GLU A 1 121 ? 4.508 3.230 -24.229 1.00 91.31 121 GLU A N 1
ATOM 981 C CA . GLU A 1 121 ? 4.826 3.917 -25.482 1.00 91.31 121 GLU A CA 1
ATOM 982 C C . GLU A 1 121 ? 5.908 4.983 -25.292 1.00 91.31 121 GLU A C 1
ATOM 984 O O . GLU A 1 121 ? 6.841 5.065 -26.091 1.00 91.31 121 GLU A O 1
ATOM 989 N N . SER A 1 122 ? 5.832 5.763 -24.212 1.00 90.69 122 SER A N 1
ATOM 990 C CA . SER A 1 122 ? 6.815 6.801 -23.888 1.00 90.69 122 SER A CA 1
ATOM 991 C C . SER A 1 122 ? 8.210 6.213 -23.662 1.00 90.69 122 SER A C 1
ATOM 993 O O . SER A 1 122 ? 9.186 6.716 -24.219 1.00 90.69 122 SER A O 1
ATOM 995 N N . ILE A 1 123 ? 8.312 5.105 -22.921 1.00 93.25 123 ILE A N 1
ATOM 996 C CA . ILE A 1 123 ? 9.587 4.424 -22.647 1.00 93.25 123 ILE A CA 1
ATOM 997 C C . ILE A 1 123 ? 10.168 3.769 -23.909 1.00 93.25 123 ILE A C 1
ATOM 999 O O . ILE A 1 123 ? 11.370 3.868 -24.148 1.00 93.25 123 ILE A O 1
ATOM 1003 N N . ILE A 1 124 ? 9.335 3.136 -24.740 1.00 93.88 124 ILE A N 1
ATOM 1004 C CA . ILE A 1 124 ? 9.779 2.498 -25.990 1.00 93.88 124 ILE A CA 1
ATOM 1005 C C . ILE A 1 124 ? 10.256 3.540 -27.010 1.00 93.88 124 ILE A C 1
ATOM 1007 O O . ILE A 1 124 ? 11.275 3.334 -27.676 1.00 93.88 124 ILE A O 1
ATOM 1011 N N . ASN A 1 125 ? 9.532 4.654 -27.143 1.00 91.44 125 ASN A N 1
ATOM 1012 C CA . ASN A 1 125 ? 9.851 5.702 -28.112 1.00 91.44 125 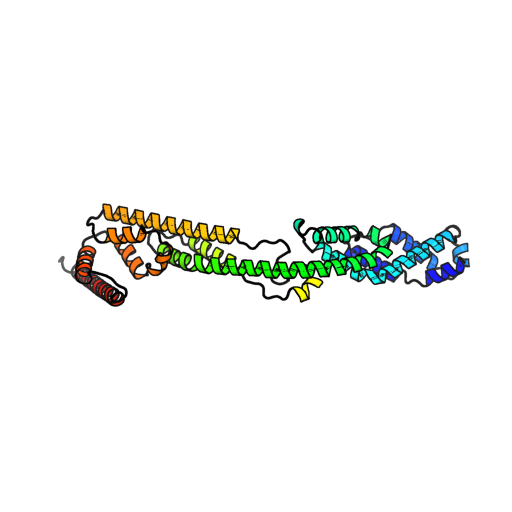ASN A CA 1
ATOM 1013 C C . ASN A 1 125 ? 11.017 6.585 -27.652 1.00 91.44 125 ASN A C 1
ATOM 1015 O O . ASN A 1 125 ? 11.806 7.043 -28.482 1.00 91.44 125 ASN A O 1
ATOM 1019 N N . ILE A 1 126 ? 11.155 6.803 -26.340 1.00 91.44 126 ILE A N 1
ATOM 1020 C CA . ILE A 1 126 ? 12.186 7.662 -25.749 1.00 91.44 126 ILE A CA 1
ATOM 1021 C C . ILE A 1 126 ? 12.918 6.919 -24.609 1.00 91.44 126 ILE A C 1
ATOM 1023 O O . ILE A 1 126 ? 12.789 7.284 -23.437 1.00 91.44 126 ILE A O 1
ATOM 1027 N N . PRO A 1 127 ? 13.764 5.911 -24.921 1.00 92.00 127 PRO A N 1
ATOM 1028 C CA . PRO A 1 127 ? 14.464 5.123 -23.899 1.00 92.00 127 PRO A CA 1
ATOM 1029 C C . PRO A 1 127 ? 15.361 5.925 -22.951 1.00 92.00 127 PRO A C 1
ATOM 1031 O O . PRO A 1 127 ? 15.629 5.494 -21.833 1.00 92.00 127 PRO A O 1
ATOM 1034 N N . SER A 1 128 ? 15.804 7.121 -23.356 1.00 89.75 128 SER A N 1
ATOM 1035 C CA . SER A 1 128 ? 16.616 8.012 -22.519 1.00 89.75 128 SER A CA 1
ATOM 1036 C C . SER A 1 128 ? 15.889 8.533 -21.274 1.00 89.75 128 SER A C 1
ATOM 1038 O O . SER A 1 128 ? 16.537 9.093 -20.395 1.00 89.75 128 SER A O 1
ATOM 1040 N N . ILE A 1 129 ? 14.565 8.364 -21.182 1.00 90.62 129 ILE A N 1
ATOM 1041 C CA . ILE A 1 129 ? 13.781 8.710 -19.989 1.00 90.62 129 ILE A CA 1
ATOM 1042 C C . ILE A 1 129 ? 14.045 7.721 -18.842 1.00 90.62 129 ILE A C 1
ATOM 1044 O O . ILE A 1 129 ? 14.004 8.122 -17.677 1.00 90.62 129 ILE A O 1
ATOM 1048 N N . ALA A 1 130 ? 14.365 6.456 -19.141 1.00 92.62 130 ALA A N 1
ATOM 1049 C CA . ALA A 1 130 ? 14.466 5.396 -18.136 1.00 92.62 130 ALA A CA 1
ATOM 1050 C C . ALA A 1 130 ? 15.434 5.717 -16.975 1.00 92.62 130 ALA A C 1
ATOM 1052 O O . ALA A 1 130 ? 14.996 5.649 -15.824 1.00 92.62 130 ALA A O 1
ATOM 1053 N N . PRO A 1 131 ? 16.688 6.162 -17.210 1.00 93.25 131 PRO A N 1
ATOM 1054 C CA . PRO A 1 131 ? 17.596 6.517 -16.116 1.00 93.25 131 PRO A CA 1
ATOM 1055 C C . PRO A 1 131 ? 17.064 7.654 -15.233 1.00 93.25 131 PRO A C 1
ATOM 1057 O O . PRO A 1 131 ? 17.221 7.625 -14.013 1.00 93.25 131 PRO A O 1
ATOM 1060 N N . SER A 1 132 ? 16.399 8.647 -15.837 1.00 92.62 132 SER A N 1
ATOM 1061 C CA . SER A 1 132 ? 15.816 9.778 -15.109 1.00 92.62 132 SER A CA 1
ATOM 1062 C C . SER A 1 132 ? 14.672 9.331 -14.202 1.00 92.62 132 SER A C 1
ATOM 1064 O O . SER A 1 132 ? 14.588 9.778 -13.060 1.00 92.62 132 SER A O 1
ATOM 1066 N N . VAL A 1 133 ? 13.806 8.440 -14.687 1.00 93.94 133 VAL A N 1
ATOM 1067 C CA . VAL A 1 133 ? 12.695 7.892 -13.898 1.00 93.94 133 VAL A CA 1
ATOM 1068 C C . VAL A 1 133 ? 13.210 7.035 -12.747 1.00 93.94 133 VAL A C 1
ATOM 1070 O O . VAL A 1 133 ? 12.735 7.187 -11.626 1.00 93.94 133 VAL A O 1
ATOM 1073 N N . ILE A 1 134 ? 14.207 6.181 -12.991 1.00 95.44 134 ILE A N 1
ATOM 1074 C CA . ILE A 1 134 ? 14.819 5.344 -11.949 1.00 95.44 134 ILE A CA 1
ATOM 1075 C C . ILE A 1 134 ? 15.450 6.222 -10.860 1.00 95.44 134 ILE A C 1
ATOM 1077 O O . ILE A 1 134 ? 15.211 6.009 -9.671 1.00 95.44 134 ILE A O 1
ATOM 1081 N N . SER A 1 135 ? 16.192 7.264 -11.247 1.00 95.44 135 SER A N 1
ATOM 1082 C CA . SER A 1 135 ? 16.768 8.212 -10.288 1.00 95.44 135 SER A CA 1
ATOM 1083 C C . SER A 1 135 ? 15.699 9.004 -9.530 1.00 95.44 135 SER A C 1
ATOM 1085 O O . SER A 1 135 ? 15.845 9.235 -8.329 1.00 95.44 135 SER A O 1
ATOM 1087 N N . GLY A 1 136 ? 14.631 9.428 -10.210 1.00 96.25 136 GLY A N 1
ATOM 1088 C CA . GLY A 1 136 ? 13.503 10.115 -9.583 1.00 96.25 136 GLY A CA 1
ATOM 1089 C C . GLY A 1 136 ? 12.778 9.218 -8.580 1.00 96.25 136 GLY A C 1
ATOM 1090 O O . GLY A 1 136 ? 12.463 9.657 -7.475 1.00 96.25 136 GLY A O 1
ATOM 1091 N N . PHE A 1 137 ? 12.598 7.941 -8.921 1.00 97.12 137 PHE A N 1
ATOM 1092 C CA . PHE A 1 137 ? 12.024 6.943 -8.028 1.00 97.12 137 PHE A CA 1
ATOM 1093 C C . PHE A 1 137 ? 12.881 6.711 -6.785 1.00 97.12 137 PHE A C 1
ATOM 1095 O O . PHE A 1 137 ? 12.327 6.645 -5.694 1.00 97.12 137 PHE A O 1
ATOM 1102 N N . ALA A 1 138 ? 14.210 6.641 -6.909 1.00 96.19 138 ALA A N 1
ATOM 1103 C CA . ALA A 1 138 ? 15.090 6.483 -5.750 1.00 96.19 138 ALA A CA 1
ATOM 1104 C C . ALA A 1 138 ? 14.897 7.618 -4.725 1.00 96.19 138 ALA A C 1
ATOM 1106 O O . ALA A 1 138 ? 14.745 7.359 -3.532 1.00 96.19 138 ALA A O 1
ATOM 1107 N N . LYS A 1 139 ? 14.805 8.867 -5.202 1.00 96.25 139 LYS A N 1
ATOM 1108 C CA . LYS A 1 139 ? 14.533 10.037 -4.353 1.00 96.25 139 LYS A CA 1
ATOM 1109 C C . LYS A 1 139 ? 13.125 10.009 -3.753 1.00 96.25 139 LYS A C 1
ATOM 1111 O O . LYS A 1 139 ? 12.940 10.309 -2.576 1.00 96.25 139 LYS A O 1
ATOM 1116 N N . PHE A 1 140 ? 12.126 9.644 -4.555 1.00 97.25 140 PHE A N 1
ATOM 1117 C CA . PHE A 1 140 ? 10.762 9.453 -4.070 1.00 97.25 140 PHE A CA 1
ATOM 1118 C C . PHE A 1 140 ? 10.709 8.394 -2.961 1.00 97.25 140 PHE A C 1
ATOM 112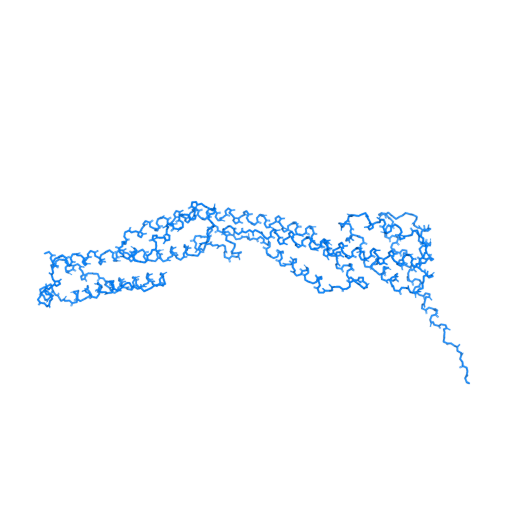0 O O . PHE A 1 140 ? 10.071 8.619 -1.937 1.00 97.25 140 PHE A O 1
ATOM 1127 N N . LEU A 1 141 ? 11.402 7.268 -3.140 1.00 96.81 141 LEU A N 1
ATOM 1128 C CA . LEU A 1 141 ? 11.412 6.155 -2.199 1.00 96.81 141 LEU A CA 1
ATOM 1129 C C . LEU A 1 141 ? 12.068 6.533 -0.871 1.00 96.81 141 LEU A C 1
ATOM 1131 O O . LEU A 1 141 ? 11.566 6.144 0.179 1.00 96.81 141 LEU A O 1
ATOM 1135 N N . GLU A 1 142 ? 13.144 7.319 -0.905 1.00 95.56 142 GLU A N 1
ATOM 1136 C CA . GLU A 1 142 ? 13.781 7.876 0.292 1.00 95.56 142 GLU A CA 1
ATOM 1137 C C . GLU A 1 142 ? 12.798 8.748 1.089 1.00 95.56 142 GLU A C 1
ATOM 1139 O O . GLU A 1 142 ? 12.559 8.500 2.274 1.00 95.56 142 GLU A O 1
ATOM 1144 N N . ASN A 1 143 ? 12.150 9.706 0.419 1.00 95.56 143 ASN A N 1
ATOM 1145 C CA . ASN A 1 143 ? 11.176 10.599 1.050 1.00 95.56 143 ASN A CA 1
ATOM 1146 C C . ASN A 1 143 ? 9.951 9.835 1.575 1.00 95.56 143 ASN A C 1
ATOM 1148 O O . ASN A 1 143 ? 9.479 10.084 2.686 1.00 95.56 143 ASN A O 1
ATOM 1152 N N . TYR A 1 144 ? 9.435 8.896 0.780 1.00 96.81 144 TYR A N 1
ATOM 1153 C CA . TYR A 1 144 ? 8.292 8.070 1.144 1.00 96.81 144 TYR A CA 1
ATOM 1154 C C . TYR A 1 144 ? 8.607 7.165 2.337 1.00 96.81 144 TYR A C 1
ATOM 1156 O O . TYR A 1 144 ? 7.808 7.092 3.263 1.00 96.81 144 TYR A O 1
ATOM 1164 N N . SER A 1 145 ? 9.773 6.515 2.344 1.00 95.69 145 SER A N 1
ATOM 1165 C CA . SER A 1 145 ? 10.232 5.647 3.435 1.00 95.69 145 SER A CA 1
ATOM 1166 C C . SER A 1 145 ? 10.300 6.404 4.760 1.00 95.69 145 SER A C 1
ATOM 1168 O O . SER A 1 145 ? 9.722 5.966 5.758 1.00 95.69 145 SER A O 1
ATOM 1170 N N . ALA A 1 146 ? 10.935 7.580 4.756 1.00 94.75 146 ALA A N 1
ATOM 1171 C CA . ALA A 1 146 ? 11.028 8.428 5.938 1.00 94.75 146 ALA A CA 1
ATOM 1172 C C . ALA A 1 146 ? 9.636 8.845 6.434 1.00 94.75 146 ALA A C 1
ATOM 1174 O O . ALA A 1 146 ? 9.321 8.708 7.617 1.00 94.75 146 ALA A O 1
ATOM 1175 N N . ARG A 1 147 ? 8.769 9.293 5.516 1.00 96.00 147 ARG A N 1
ATOM 1176 C CA . ARG A 1 147 ? 7.411 9.725 5.855 1.00 96.00 147 ARG A CA 1
ATOM 1177 C C . ARG A 1 147 ? 6.541 8.587 6.384 1.00 96.00 147 ARG A C 1
ATOM 1179 O O . ARG A 1 147 ? 5.819 8.777 7.360 1.00 96.00 147 ARG A O 1
ATOM 1186 N N . TYR A 1 148 ? 6.586 7.426 5.742 1.00 96.81 148 TYR A N 1
ATOM 1187 C CA . TYR A 1 148 ? 5.804 6.261 6.136 1.00 96.81 148 TYR A CA 1
ATOM 1188 C C . TYR A 1 148 ? 6.247 5.722 7.496 1.00 96.81 148 TYR A C 1
ATOM 1190 O O . TYR A 1 148 ? 5.393 5.367 8.300 1.00 96.81 148 TYR A O 1
ATOM 1198 N N . THR A 1 149 ? 7.554 5.701 7.771 1.00 95.50 149 THR A N 1
ATOM 1199 C CA . T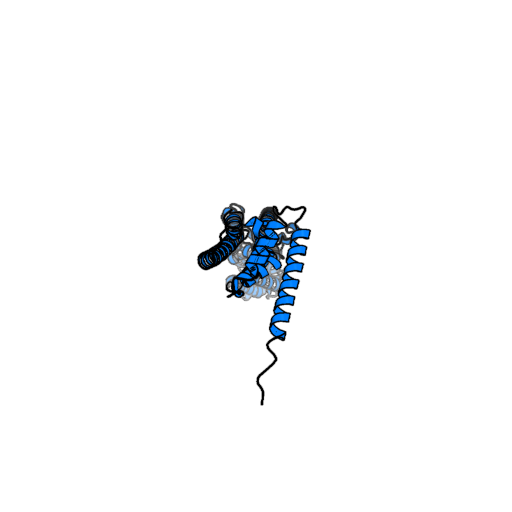HR A 1 149 ? 8.097 5.242 9.058 1.00 95.50 149 THR A CA 1
ATOM 1200 C C . THR A 1 149 ? 7.586 6.111 10.209 1.00 95.50 149 THR A C 1
ATOM 1202 O O . THR A 1 149 ? 6.974 5.586 11.135 1.00 95.50 149 THR A O 1
ATOM 1205 N N . ASP A 1 150 ? 7.707 7.440 10.091 1.00 95.62 150 ASP A N 1
ATOM 1206 C CA . ASP A 1 150 ? 7.150 8.390 11.068 1.00 95.62 150 ASP A CA 1
ATOM 1207 C C . ASP A 1 150 ? 5.627 8.230 11.228 1.00 95.62 150 ASP A C 1
ATOM 1209 O O . ASP A 1 150 ? 5.091 8.218 12.337 1.00 95.62 150 ASP A O 1
ATOM 1213 N N . PHE A 1 151 ? 4.901 8.079 10.118 1.00 96.31 151 PHE A N 1
ATOM 1214 C CA . PHE A 1 151 ? 3.460 7.849 10.164 1.00 96.31 151 PHE A CA 1
ATOM 1215 C C . PHE A 1 151 ? 3.098 6.540 10.882 1.00 96.31 151 PHE A C 1
ATOM 1217 O O . PHE A 1 151 ? 2.180 6.543 11.697 1.00 96.31 151 PHE A O 1
ATOM 1224 N N . HIS A 1 152 ? 3.799 5.440 10.603 1.00 96.56 152 HIS A N 1
ATOM 1225 C CA . HIS A 1 152 ? 3.548 4.131 11.204 1.00 96.56 152 HIS A CA 1
ATOM 1226 C C . HIS A 1 152 ? 3.780 4.159 12.719 1.00 96.56 152 HIS A C 1
ATOM 1228 O O . HIS A 1 152 ? 2.946 3.664 13.480 1.00 96.56 152 HIS A O 1
ATOM 1234 N N . GLU A 1 153 ? 4.866 4.792 13.167 1.00 94.94 153 GLU A N 1
ATOM 1235 C CA . GLU A 1 153 ? 5.147 4.993 14.590 1.00 94.94 153 GLU A CA 1
ATOM 1236 C C . GLU A 1 153 ? 4.035 5.799 15.272 1.00 94.94 153 GLU A C 1
ATOM 1238 O O . GLU A 1 153 ? 3.472 5.349 16.273 1.00 94.94 153 GLU A O 1
ATOM 1243 N N . ARG A 1 154 ? 3.644 6.945 14.694 1.00 95.50 154 ARG A N 1
ATOM 1244 C CA . ARG A 1 154 ? 2.560 7.784 15.233 1.00 95.50 154 ARG A CA 1
ATOM 1245 C C . ARG A 1 154 ? 1.209 7.067 15.240 1.00 95.50 154 ARG A C 1
ATOM 1247 O O . ARG A 1 154 ? 0.488 7.144 16.231 1.00 95.50 154 ARG A O 1
ATOM 1254 N N . TYR A 1 155 ? 0.881 6.329 14.180 1.00 96.75 155 TYR A N 1
ATOM 1255 C CA . TYR A 1 155 ? -0.347 5.535 14.090 1.00 96.75 155 TYR A CA 1
ATOM 1256 C C . TYR A 1 155 ? -0.439 4.519 15.234 1.00 96.75 155 TYR A C 1
ATOM 1258 O O . TYR A 1 155 ? -1.481 4.400 15.882 1.00 96.75 155 TYR A O 1
ATOM 1266 N N . HIS A 1 156 ? 0.649 3.795 15.514 1.00 95.81 156 HIS A N 1
ATOM 1267 C CA . HIS A 1 156 ? 0.660 2.789 16.574 1.00 95.81 156 HIS A CA 1
ATOM 1268 C C . HIS A 1 156 ? 0.811 3.380 17.982 1.00 95.81 156 HIS A C 1
ATOM 1270 O O . HIS A 1 156 ? 0.335 2.763 18.933 1.00 95.81 156 HIS A O 1
ATOM 1276 N N . GLU A 1 157 ? 1.392 4.572 18.141 1.00 95.38 157 GLU A N 1
ATOM 1277 C CA . GLU A 1 157 ? 1.300 5.349 19.388 1.00 95.38 157 GLU A CA 1
ATOM 1278 C C . GLU A 1 157 ? -0.161 5.718 19.694 1.00 95.38 157 GLU A C 1
ATOM 1280 O O . GLU A 1 157 ? -0.654 5.467 20.793 1.00 95.38 157 GLU A O 1
ATOM 1285 N N . GLU A 1 158 ? -0.902 6.218 18.701 1.00 95.81 158 GLU A N 1
ATOM 1286 C CA . GLU A 1 158 ? -2.332 6.504 18.854 1.00 95.81 158 GLU A CA 1
ATOM 1287 C C . GLU A 1 158 ? -3.153 5.235 19.134 1.00 95.81 158 GLU A C 1
ATOM 1289 O O . GLU A 1 158 ? -4.068 5.265 19.960 1.00 95.81 158 GLU A O 1
ATOM 1294 N N . CYS A 1 159 ? -2.830 4.106 18.490 1.00 96.94 159 CYS A N 1
ATOM 1295 C CA . CYS A 1 159 ? -3.483 2.827 18.779 1.00 96.94 159 CYS A CA 1
ATOM 1296 C C . CYS A 1 159 ? -3.234 2.367 20.219 1.00 96.94 159 CYS A C 1
ATOM 1298 O O . CYS A 1 159 ? -4.182 1.941 20.875 1.00 96.94 159 CYS A O 1
ATOM 1300 N N . ARG A 1 160 ? -2.007 2.517 20.739 1.00 95.88 160 ARG A N 1
ATOM 1301 C CA . ARG A 1 160 ? -1.683 2.212 22.142 1.00 95.88 160 ARG A CA 1
ATOM 1302 C C . ARG A 1 160 ? -2.502 3.062 23.111 1.00 95.88 160 ARG A C 1
ATOM 1304 O O . ARG A 1 160 ? -3.118 2.511 24.016 1.00 95.88 160 ARG A O 1
ATOM 1311 N N . ALA A 1 161 ? -2.595 4.370 22.876 1.00 95.12 161 ALA A N 1
ATOM 1312 C CA . ALA A 1 161 ? -3.411 5.255 23.709 1.00 95.12 161 ALA A CA 1
ATOM 1313 C C . ALA A 1 161 ? -4.913 4.900 23.659 1.00 95.12 161 ALA A C 1
ATOM 1315 O O . ALA A 1 161 ? -5.628 4.998 24.657 1.00 95.12 161 ALA A O 1
ATOM 1316 N N . LEU A 1 162 ? -5.419 4.480 22.494 1.00 95.44 162 LEU A N 1
ATOM 1317 C CA . LEU A 1 162 ? -6.799 4.007 22.354 1.00 95.44 162 LEU A CA 1
ATOM 1318 C C . LEU A 1 162 ? -7.034 2.662 23.042 1.00 95.44 162 LEU A C 1
ATOM 1320 O O . LEU A 1 162 ? -8.125 2.462 23.574 1.00 95.44 162 LEU A O 1
ATOM 1324 N N . LEU A 1 163 ? -6.048 1.766 23.017 1.00 95.31 163 LEU A N 1
ATOM 1325 C CA . LEU A 1 163 ? -6.106 0.473 23.686 1.00 95.31 163 LEU A CA 1
ATOM 1326 C C . LEU A 1 163 ? -6.148 0.654 25.204 1.00 95.31 163 LEU A C 1
ATOM 1328 O O . LEU A 1 163 ? -7.078 0.166 25.830 1.00 95.31 163 LEU A O 1
ATOM 1332 N N . GLU A 1 164 ? -5.249 1.463 25.770 1.00 93.94 164 GLU A N 1
ATOM 1333 C CA . GLU A 1 164 ? -5.249 1.793 27.204 1.00 93.94 164 GLU A CA 1
ATOM 1334 C C . GLU A 1 164 ? -6.596 2.397 27.640 1.00 93.94 164 GLU A C 1
ATOM 1336 O O . GLU A 1 164 ? -7.174 2.042 28.672 1.00 93.94 164 GLU A O 1
ATOM 1341 N N . LYS A 1 165 ? -7.163 3.280 26.809 1.00 92.25 165 LYS A N 1
ATOM 1342 C CA . LYS A 1 165 ? -8.499 3.836 27.043 1.00 92.25 165 LYS A CA 1
ATOM 1343 C C . LYS A 1 165 ? -9.602 2.774 26.986 1.00 92.25 165 LYS A C 1
ATOM 1345 O O . LYS A 1 165 ? -10.543 2.817 27.776 1.00 92.25 165 LYS A O 1
ATOM 1350 N N . LEU A 1 166 ? -9.534 1.863 26.019 1.00 93.38 166 LEU A N 1
ATOM 1351 C CA . LEU A 1 166 ? -10.503 0.782 25.872 1.00 93.38 166 LEU A CA 1
ATOM 1352 C C . LEU A 1 166 ? -10.444 -0.161 27.080 1.00 9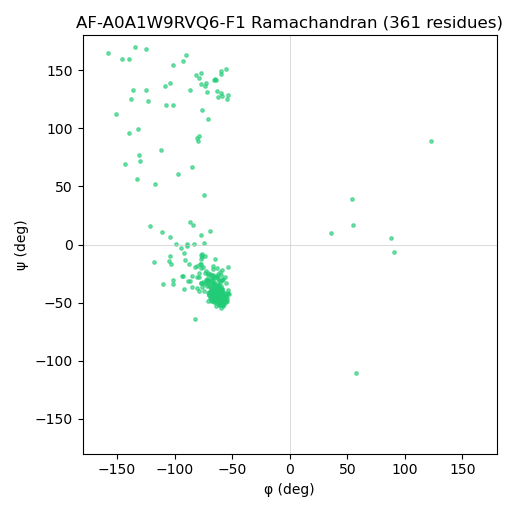3.38 166 LEU A C 1
ATOM 1354 O O . LEU A 1 166 ? -11.491 -0.470 27.641 1.00 93.38 166 LEU A O 1
ATOM 1358 N N . GLU A 1 167 ? -9.248 -0.568 27.497 1.00 90.94 167 GLU A N 1
ATOM 1359 C CA . GLU A 1 167 ? -9.017 -1.454 28.642 1.00 90.94 167 GLU A CA 1
ATOM 1360 C C . GLU A 1 167 ? -9.527 -0.822 29.943 1.00 90.94 167 GLU A C 1
ATOM 1362 O O . GLU A 1 167 ? -10.343 -1.427 30.645 1.00 90.94 167 GLU A O 1
ATOM 1367 N N . SER A 1 168 ? -9.122 0.424 30.219 1.00 86.81 168 SER A N 1
ATOM 1368 C CA . SER A 1 168 ? -9.502 1.146 31.443 1.00 86.81 168 SER A CA 1
ATOM 1369 C C . SER A 1 168 ? -11.001 1.434 31.544 1.00 86.81 168 SER A C 1
ATOM 1371 O O . SER A 1 168 ? -11.563 1.366 32.634 1.00 86.81 168 SER A O 1
ATOM 1373 N N . GLU A 1 169 ? -11.680 1.738 30.434 1.00 84.75 169 GLU A N 1
ATOM 1374 C CA . GLU A 1 169 ? -13.103 2.084 30.475 1.00 84.75 169 GLU A CA 1
ATOM 1375 C C . GLU A 1 169 ? -14.047 0.899 30.238 1.00 84.75 169 GLU A C 1
ATOM 1377 O O . GLU A 1 169 ? -15.197 0.964 30.677 1.00 84.75 169 GLU A O 1
ATOM 1382 N N . ALA A 1 170 ? -13.639 -0.151 29.518 1.00 86.06 170 ALA A N 1
ATOM 1383 C CA . ALA A 1 170 ? -14.554 -1.222 29.118 1.00 86.06 170 ALA A CA 1
ATOM 1384 C C . ALA A 1 170 ? -14.457 -2.487 29.972 1.00 86.06 170 ALA A C 1
ATOM 1386 O O . ALA A 1 170 ? -15.490 -3.129 30.169 1.00 86.06 170 ALA A O 1
ATOM 1387 N N . GLY A 1 171 ? -13.274 -2.856 30.476 1.00 76.19 171 GLY A N 1
ATOM 1388 C CA . GLY A 1 171 ? -13.069 -4.143 31.156 1.00 76.19 171 GLY A CA 1
ATOM 1389 C C . GLY A 1 171 ? -13.970 -4.323 32.382 1.00 76.19 171 GLY A C 1
ATOM 1390 O O . GLY A 1 171 ? -14.740 -5.286 32.484 1.00 76.19 171 GLY A O 1
ATOM 1391 N N . GLU A 1 172 ? -13.953 -3.342 33.285 1.00 75.38 172 GLU A N 1
ATOM 1392 C CA . GLU A 1 172 ? -14.790 -3.350 34.490 1.00 75.38 172 GLU A CA 1
ATOM 1393 C C . GLU A 1 172 ? -16.284 -3.243 34.157 1.00 75.38 172 GLU A C 1
ATOM 1395 O O . GLU A 1 172 ? -17.121 -3.935 34.741 1.00 75.38 172 GLU A O 1
ATOM 1400 N N . LYS A 1 173 ? -16.629 -2.430 33.154 1.00 79.25 173 LYS A N 1
ATOM 1401 C CA . LYS A 1 173 ? -18.009 -2.216 32.699 1.00 79.25 173 LYS A CA 1
ATOM 1402 C C . LYS A 1 173 ? -18.624 -3.465 32.066 1.00 79.25 173 LYS A C 1
ATOM 1404 O O . LYS A 1 173 ? -19.786 -3.767 32.327 1.00 79.25 173 LYS A O 1
ATOM 1409 N N . LEU A 1 174 ? -17.863 -4.206 31.261 1.00 83.06 174 LEU A N 1
ATOM 1410 C CA . LEU A 1 174 ? -18.288 -5.491 30.697 1.00 83.06 174 LEU A CA 1
ATOM 1411 C C . LEU A 1 174 ? -18.476 -6.544 31.789 1.00 83.06 174 LEU A C 1
ATOM 1413 O O . LEU A 1 174 ? -19.437 -7.312 31.736 1.00 83.06 174 LEU A O 1
ATOM 1417 N N . SER A 1 175 ? -17.598 -6.548 32.794 1.00 78.81 175 SER A N 1
ATOM 1418 C CA . SER A 1 175 ? -17.709 -7.442 33.949 1.00 78.81 175 SER A CA 1
ATOM 1419 C C . SER A 1 175 ? -18.976 -7.145 34.756 1.00 78.81 175 SER A C 1
ATOM 1421 O O . SER A 1 175 ? -19.789 -8.043 34.972 1.00 78.81 175 SER A O 1
ATOM 1423 N N . ALA A 1 176 ? -19.215 -5.876 35.108 1.00 74.19 176 ALA A N 1
ATOM 1424 C CA . ALA A 1 176 ? -20.436 -5.440 35.789 1.00 74.19 176 ALA A CA 1
ATOM 1425 C C . ALA A 1 176 ? -21.704 -5.752 34.982 1.00 74.19 176 ALA A C 1
ATOM 1427 O O . ALA A 1 176 ? -22.698 -6.207 35.545 1.00 74.19 176 ALA A O 1
ATOM 1428 N N . LEU A 1 177 ? -21.669 -5.562 33.659 1.00 78.12 177 LEU A N 1
ATOM 1429 C CA . LEU A 1 177 ? -22.781 -5.924 32.784 1.00 78.12 177 LEU A CA 1
ATOM 1430 C C . LEU A 1 177 ? -23.067 -7.430 32.839 1.00 78.12 177 LEU A C 1
ATOM 1432 O O . LEU A 1 177 ? -24.226 -7.825 32.944 1.00 78.12 177 LEU A O 1
ATOM 1436 N N . GLY A 1 178 ? -22.017 -8.257 32.820 1.00 76.25 178 GLY A N 1
ATOM 1437 C CA . GLY A 1 178 ? -22.127 -9.706 32.955 1.00 76.25 178 GLY A CA 1
ATOM 1438 C C . GLY A 1 178 ? -22.777 -10.132 34.270 1.00 76.25 178 GLY A C 1
ATOM 1439 O O . GLY A 1 178 ? -23.634 -11.009 34.257 1.00 76.25 178 GLY A O 1
ATOM 1440 N N . TYR A 1 179 ? -22.431 -9.481 35.384 1.00 69.75 179 TYR A N 1
ATOM 1441 C CA . TYR A 1 179 ? -23.080 -9.707 36.678 1.00 69.75 179 TYR A CA 1
ATOM 1442 C C . TYR A 1 179 ? -24.558 -9.303 36.670 1.00 69.75 179 TYR A C 1
ATOM 1444 O O . TYR A 1 179 ? -25.411 -10.094 37.062 1.00 69.75 179 TYR A O 1
ATOM 1452 N N . LEU A 1 180 ? -24.886 -8.106 36.172 1.00 69.25 180 LEU A N 1
ATOM 1453 C CA . LEU A 1 180 ? -26.269 -7.620 36.124 1.00 69.25 180 LEU A CA 1
ATOM 1454 C C . LEU A 1 180 ? -27.178 -8.500 35.255 1.00 69.25 180 LEU A C 1
ATOM 1456 O O . LEU A 1 180 ? -28.351 -8.669 35.572 1.00 69.25 180 LEU A O 1
ATOM 1460 N N . MET A 1 181 ? -26.648 -9.081 34.180 1.00 74.75 181 MET A N 1
ATOM 1461 C CA . MET A 1 181 ? -27.405 -9.972 33.295 1.00 74.75 181 MET A CA 1
ATOM 1462 C C . MET A 1 181 ? -27.633 -11.379 33.871 1.00 74.75 181 MET A C 1
ATOM 1464 O O . MET A 1 181 ? -28.407 -12.138 33.293 1.00 74.75 181 MET A O 1
ATOM 1468 N N . LYS A 1 182 ? -27.014 -11.730 35.011 1.00 72.44 182 LYS A N 1
ATOM 1469 C CA . LYS A 1 182 ? -27.379 -12.927 35.794 1.00 72.44 182 LYS A CA 1
ATOM 1470 C C . LYS A 1 182 ? -28.658 -12.724 36.621 1.00 72.44 182 LYS A C 1
ATOM 1472 O O . LYS A 1 182 ? -29.178 -13.690 37.176 1.00 72.44 182 LYS A O 1
ATOM 1477 N N . ILE A 1 183 ? -29.142 -11.485 36.763 1.00 66.38 183 ILE A N 1
ATOM 1478 C CA . ILE A 1 183 ? -30.380 -11.191 37.495 1.00 66.38 183 ILE A CA 1
ATOM 1479 C C . ILE A 1 183 ? -31.569 -11.671 36.660 1.00 66.38 183 ILE A C 1
ATOM 1481 O O . ILE A 1 183 ? -31.682 -11.350 35.474 1.00 66.38 183 ILE A O 1
ATOM 1485 N N . LYS A 1 184 ? -32.481 -12.408 37.295 1.00 61.50 184 LYS A N 1
ATOM 1486 C CA . LYS A 1 184 ? -33.651 -12.982 36.625 1.00 61.50 184 LYS A CA 1
ATOM 1487 C C . LYS A 1 184 ? -34.534 -11.891 36.002 1.00 61.50 184 LYS A C 1
ATOM 1489 O O . LYS A 1 184 ? -34.896 -10.922 36.672 1.00 61.50 184 LYS A O 1
ATOM 1494 N N . GLY A 1 185 ? -34.901 -12.038 34.728 1.00 64.12 185 GLY A N 1
ATOM 1495 C CA . GLY A 1 185 ? -35.663 -11.045 33.952 1.00 64.12 185 GLY A CA 1
ATOM 1496 C C . GLY A 1 185 ? -34.818 -9.974 33.238 1.00 64.12 185 GLY A C 1
ATOM 1497 O O . GLY A 1 185 ? -35.372 -9.029 32.659 1.00 64.12 185 GLY A O 1
ATOM 1498 N N . PHE A 1 186 ? -33.489 -10.100 33.280 1.00 66.81 186 PHE A N 1
ATOM 1499 C CA . PHE A 1 186 ? -32.521 -9.251 32.574 1.00 66.81 186 PHE A CA 1
ATOM 1500 C C . PHE A 1 186 ? -31.621 -10.050 31.622 1.00 66.81 186 PHE A C 1
ATOM 1502 O O . PHE A 1 186 ? -30.590 -9.546 31.173 1.00 66.81 186 PHE A O 1
ATOM 1509 N N . GLU A 1 187 ? -32.007 -11.284 31.300 1.00 73.06 187 GLU A N 1
ATOM 1510 C CA . GLU A 1 187 ? -31.221 -12.184 30.470 1.00 73.06 187 GLU A CA 1
ATOM 1511 C C . GLU A 1 187 ? -31.218 -11.705 29.010 1.00 73.06 187 GLU A C 1
ATOM 1513 O O . GLU A 1 187 ? -32.208 -11.807 28.290 1.00 73.06 187 GLU A O 1
ATOM 1518 N N . GLU A 1 188 ? -30.079 -11.183 28.558 1.00 73.94 188 GLU A N 1
ATOM 1519 C CA . GLU A 1 188 ? -29.855 -10.746 27.174 1.00 73.94 188 GLU A CA 1
ATOM 1520 C C . GLU A 1 188 ? -28.507 -11.296 26.675 1.00 73.94 188 GLU A C 1
ATOM 1522 O O . GLU A 1 188 ? -27.600 -10.557 26.284 1.00 73.94 188 GLU A O 1
ATOM 1527 N N . ALA A 1 189 ? -28.366 -12.626 26.742 1.00 71.69 189 ALA A N 1
ATOM 1528 C CA . ALA A 1 189 ? -27.111 -13.343 26.499 1.00 71.69 189 ALA A CA 1
ATOM 1529 C C . ALA A 1 189 ? -26.470 -13.010 25.138 1.00 71.69 189 ALA A C 1
ATOM 1531 O O . ALA A 1 189 ? -25.268 -12.748 25.078 1.00 71.69 189 ALA A O 1
ATOM 1532 N N . ASP A 1 190 ? -27.274 -12.931 24.074 1.00 83.31 190 ASP A N 1
ATOM 1533 C CA . ASP A 1 190 ? -26.792 -12.619 22.722 1.00 83.31 190 ASP A CA 1
ATOM 1534 C C . ASP A 1 190 ? -26.155 -11.223 22.636 1.00 83.31 190 ASP A C 1
ATOM 1536 O O . ASP A 1 190 ? -25.167 -11.015 21.928 1.00 83.31 190 ASP A O 1
ATOM 1540 N N . GLU A 1 191 ? -26.691 -10.245 23.372 1.00 85.06 191 GLU A N 1
ATOM 1541 C CA . GLU A 1 191 ? -26.164 -8.881 23.349 1.00 85.06 191 GLU A CA 1
ATOM 1542 C C . GLU A 1 191 ? -24.866 -8.756 24.154 1.00 85.06 191 GLU A C 1
ATOM 1544 O O . GLU A 1 191 ? -23.952 -8.040 23.731 1.00 85.06 191 GLU A O 1
ATOM 1549 N N . LEU A 1 192 ? -24.750 -9.469 25.280 1.00 84.69 192 LEU A N 1
ATOM 1550 C CA . LEU A 1 192 ? -23.503 -9.533 26.044 1.00 84.69 192 LEU A CA 1
ATOM 1551 C C . LEU A 1 192 ? -22.381 -10.164 25.226 1.00 84.69 192 LEU A C 1
ATOM 1553 O O . LEU A 1 192 ? -21.271 -9.632 25.192 1.00 84.69 192 LEU A O 1
ATOM 1557 N N . GLU A 1 193 ? -22.677 -11.276 24.556 1.00 88.00 193 GLU A N 1
ATOM 1558 C CA . GLU A 1 193 ? -21.704 -11.981 23.730 1.00 88.00 193 GLU A CA 1
ATOM 1559 C C . GLU A 1 193 ? -21.261 -11.117 22.544 1.00 88.00 193 GLU A C 1
ATOM 1561 O O . GLU A 1 193 ? -20.067 -10.979 22.279 1.00 88.00 193 GLU A O 1
ATOM 1566 N N . TYR A 1 194 ? -22.201 -10.410 21.907 1.00 90.75 194 TYR A N 1
ATOM 1567 C CA . TYR A 1 194 ? -21.877 -9.417 20.885 1.00 90.75 194 TYR A CA 1
ATOM 1568 C C . TYR A 1 194 ? -20.934 -8.320 21.411 1.00 90.75 194 TYR A C 1
ATOM 1570 O O . TYR A 1 194 ? -19.985 -7.931 20.726 1.00 90.75 194 TYR A O 1
ATOM 1578 N N . LEU A 1 195 ? -21.182 -7.785 22.612 1.00 91.19 195 LEU A N 1
ATOM 1579 C CA . LEU A 1 195 ? -20.338 -6.739 23.199 1.00 91.19 195 LEU A CA 1
ATOM 1580 C C . LEU A 1 195 ? -18.930 -7.254 23.527 1.00 91.19 195 LEU A C 1
ATOM 1582 O O . LEU A 1 195 ? -17.964 -6.543 23.250 1.00 91.19 195 LEU A O 1
ATOM 1586 N N . LYS A 1 196 ? -18.806 -8.481 24.047 1.00 91.56 196 LYS A N 1
ATOM 1587 C CA . LYS A 1 196 ? -17.513 -9.135 24.305 1.00 91.56 196 LYS A CA 1
ATOM 1588 C C . LYS A 1 196 ? -16.735 -9.396 23.018 1.00 91.56 196 LYS A C 1
ATOM 1590 O O . LYS A 1 196 ? -15.563 -9.043 22.933 1.00 91.56 196 LYS A O 1
ATOM 1595 N N . SER A 1 197 ? -17.394 -9.937 21.996 1.00 93.62 197 SER A N 1
ATOM 1596 C CA . SER A 1 197 ? -16.773 -10.181 20.692 1.00 93.62 197 SER A CA 1
ATOM 1597 C C . SER A 1 197 ? -16.287 -8.877 20.047 1.00 93.62 197 SER A C 1
ATOM 1599 O O . SER A 1 197 ? -15.168 -8.800 19.543 1.00 93.62 197 SER A O 1
ATOM 1601 N N . ASN A 1 198 ? -17.085 -7.807 20.127 1.00 94.62 198 ASN A N 1
ATOM 1602 C CA . ASN A 1 198 ? -16.689 -6.500 19.607 1.00 94.62 198 ASN A CA 1
ATOM 1603 C C . ASN A 1 198 ? -15.518 -5.883 20.397 1.00 94.62 198 ASN A C 1
ATOM 1605 O O . ASN A 1 198 ? -14.650 -5.257 19.795 1.00 94.62 198 ASN A O 1
ATOM 1609 N N . TYR A 1 199 ? -15.459 -6.084 21.720 1.00 94.75 199 TYR A N 1
ATOM 1610 C CA . TYR A 1 199 ? -14.301 -5.697 22.533 1.00 94.75 199 TYR A CA 1
ATOM 1611 C C . TYR A 1 199 ? -13.024 -6.397 22.048 1.00 94.75 199 TYR A C 1
ATOM 1613 O O . TYR A 1 199 ? -12.058 -5.719 21.712 1.00 94.75 199 TYR A O 1
ATOM 1621 N N . GLN A 1 200 ? -13.050 -7.727 21.909 1.00 94.25 200 GLN A N 1
ATOM 1622 C CA . GLN A 1 200 ? -11.900 -8.518 21.446 1.00 94.25 200 GLN A CA 1
ATOM 1623 C C . GLN A 1 200 ? -11.452 -8.129 20.032 1.00 94.25 200 GLN A C 1
ATOM 1625 O O . GLN A 1 200 ? -10.259 -8.090 19.728 1.00 94.25 200 GLN A O 1
ATOM 1630 N N . HIS A 1 201 ? -12.407 -7.817 19.152 1.00 95.25 201 HIS A N 1
ATOM 1631 C CA . HIS A 1 201 ? -12.100 -7.337 17.810 1.00 95.25 201 HIS A CA 1
ATOM 1632 C C . HIS A 1 201 ? -11.380 -5.981 17.837 1.00 95.25 201 HIS A C 1
ATOM 1634 O O . HIS A 1 201 ? -10.400 -5.799 17.116 1.00 95.25 201 HIS A O 1
ATOM 1640 N N . LEU A 1 202 ? -11.841 -5.040 18.670 1.00 95.56 202 LEU A N 1
ATOM 1641 C CA . LEU A 1 202 ? -11.197 -3.734 18.828 1.00 95.56 202 LEU A CA 1
ATOM 1642 C C . LEU A 1 202 ? -9.811 -3.852 19.462 1.00 95.56 202 LEU A C 1
ATOM 1644 O O . LEU A 1 202 ? -8.883 -3.214 18.981 1.00 95.56 202 LEU A O 1
ATOM 1648 N N . GLU A 1 203 ? -9.665 -4.689 20.485 1.00 94.81 203 GLU A N 1
ATOM 1649 C CA . GLU A 1 203 ? -8.384 -5.000 21.126 1.00 94.81 203 GLU A CA 1
ATOM 1650 C C . GLU A 1 203 ? -7.378 -5.548 20.102 1.00 94.81 203 GLU A C 1
ATOM 1652 O O . GLU A 1 203 ? -6.283 -5.010 19.946 1.00 94.81 203 GLU A O 1
ATOM 1657 N N . SER A 1 204 ? -7.797 -6.528 19.295 1.00 93.19 204 SER A N 1
ATOM 1658 C CA . SER A 1 204 ? -6.967 -7.095 18.223 1.00 93.19 204 SER A CA 1
ATOM 1659 C C . SER A 1 204 ? -6.595 -6.058 17.156 1.00 93.19 204 SER A C 1
ATOM 1661 O O . SER A 1 204 ? -5.460 -6.033 16.686 1.00 93.19 204 SER A O 1
ATOM 1663 N N . ALA A 1 205 ? -7.534 -5.190 16.768 1.00 93.00 205 ALA A N 1
ATOM 1664 C CA . ALA A 1 205 ? -7.305 -4.155 15.758 1.00 93.00 205 ALA A CA 1
ATOM 1665 C C . ALA A 1 205 ? -6.392 -3.014 16.245 1.00 93.00 205 ALA A C 1
ATOM 1667 O O . ALA A 1 205 ? -5.776 -2.335 15.426 1.00 93.00 205 ALA A O 1
ATOM 1668 N N . LEU A 1 206 ? -6.327 -2.785 17.558 1.00 95.06 206 LEU A N 1
ATOM 1669 C CA . LEU A 1 206 ? -5.487 -1.764 18.190 1.00 95.06 206 LEU A CA 1
ATOM 1670 C C . LEU A 1 206 ? -4.107 -2.287 18.598 1.00 95.06 206 LEU A C 1
ATOM 1672 O O . LEU A 1 206 ? -3.260 -1.490 19.007 1.00 95.06 206 LEU A O 1
ATOM 1676 N N . SER A 1 207 ? -3.873 -3.598 18.490 1.00 90.88 207 SER A N 1
ATOM 1677 C CA . SER A 1 207 ? -2.598 -4.204 18.859 1.00 90.88 207 SER A CA 1
ATOM 1678 C C . SER A 1 207 ? -1.436 -3.503 18.136 1.00 90.88 207 SER A C 1
ATOM 1680 O O . SER A 1 207 ? -1.476 -3.336 16.911 1.00 90.88 207 SER A O 1
ATOM 1682 N N . PRO A 1 208 ? -0.388 -3.074 18.862 1.00 88.50 208 PRO A N 1
ATOM 1683 C CA . PRO A 1 208 ? 0.743 -2.397 18.251 1.00 88.50 208 PRO A CA 1
ATOM 1684 C C . PRO A 1 208 ? 1.495 -3.338 17.306 1.00 88.50 208 PRO A C 1
ATOM 1686 O O . PRO A 1 208 ? 1.672 -4.524 17.586 1.00 88.50 208 PRO A O 1
ATOM 1689 N N . CYS A 1 209 ? 1.969 -2.788 16.191 1.00 92.38 209 CYS A N 1
ATOM 1690 C CA . CYS A 1 209 ? 2.894 -3.471 15.298 1.00 92.38 209 CYS A CA 1
ATOM 1691 C C . CYS A 1 209 ? 4.332 -3.245 15.782 1.00 92.38 209 CYS A C 1
ATOM 1693 O O . CYS A 1 209 ? 4.712 -2.111 16.070 1.00 92.38 209 CYS A O 1
ATOM 1695 N N . THR A 1 210 ? 5.132 -4.309 15.850 1.00 88.19 210 THR A N 1
ATOM 1696 C CA . THR A 1 210 ? 6.538 -4.266 16.296 1.00 88.19 210 THR A CA 1
ATOM 1697 C C . THR A 1 210 ? 7.539 -4.368 15.147 1.00 88.19 210 THR A C 1
ATOM 1699 O O . THR A 1 210 ? 8.733 -4.525 15.388 1.00 88.19 210 THR A O 1
ATOM 1702 N N . GLU A 1 211 ? 7.066 -4.343 13.902 1.00 91.38 211 GLU A N 1
ATOM 1703 C CA . GLU A 1 211 ? 7.930 -4.485 12.733 1.00 91.38 211 GLU A CA 1
ATOM 1704 C C . GLU A 1 211 ? 8.782 -3.240 12.491 1.00 91.38 211 GLU A C 1
ATOM 1706 O O . GLU A 1 211 ? 8.290 -2.110 12.537 1.00 91.38 211 GLU A O 1
ATOM 1711 N N . ASP A 1 212 ? 10.047 -3.461 12.132 1.00 89.00 212 ASP A N 1
ATOM 1712 C CA . ASP A 1 212 ? 10.923 -2.410 11.619 1.00 89.00 212 ASP A CA 1
ATOM 1713 C C . ASP A 1 212 ? 10.597 -2.147 10.140 1.00 89.00 212 ASP A C 1
ATOM 1715 O O . ASP A 1 212 ? 11.082 -2.819 9.217 1.00 89.00 212 ASP A O 1
ATOM 1719 N N . VAL A 1 213 ? 9.717 -1.168 9.918 1.00 92.38 213 VAL A N 1
ATOM 1720 C CA . VAL A 1 213 ? 9.224 -0.800 8.584 1.00 92.38 213 VAL A CA 1
ATOM 1721 C C . VAL A 1 213 ? 10.297 -0.218 7.674 1.00 92.38 213 VAL A C 1
ATOM 1723 O O . VAL A 1 213 ? 10.252 -0.453 6.464 1.00 92.38 213 VAL A O 1
ATOM 1726 N N . ALA A 1 214 ? 11.316 0.441 8.228 1.00 88.69 214 ALA A N 1
ATOM 1727 C CA . ALA A 1 214 ? 12.366 1.079 7.441 1.00 88.69 214 ALA A CA 1
ATOM 1728 C C . ALA A 1 214 ? 13.164 0.063 6.602 1.00 88.69 214 ALA A C 1
ATOM 1730 O O . ALA A 1 214 ? 13.628 0.373 5.501 1.00 88.69 214 ALA A O 1
ATOM 1731 N N . GLN A 1 215 ? 13.285 -1.182 7.077 1.00 86.06 215 GLN A N 1
ATOM 1732 C CA . GLN A 1 215 ? 14.044 -2.224 6.382 1.00 86.06 215 GLN A CA 1
ATOM 1733 C C . GLN A 1 215 ? 13.352 -2.759 5.127 1.00 86.06 215 GLN A C 1
ATOM 1735 O O . GLN A 1 215 ? 14.031 -3.172 4.181 1.00 86.06 215 GLN A O 1
ATOM 1740 N N . HIS A 1 216 ? 12.019 -2.770 5.100 1.00 88.38 216 HIS A N 1
ATOM 1741 C CA . HIS A 1 216 ? 11.253 -3.462 4.062 1.00 88.38 216 HIS A CA 1
ATOM 1742 C C . HIS A 1 216 ? 10.378 -2.542 3.210 1.00 88.38 216 HIS A C 1
ATOM 1744 O O . HIS A 1 216 ? 9.987 -2.949 2.114 1.00 88.38 216 HIS A O 1
ATOM 1750 N N . ILE A 1 217 ? 10.138 -1.298 3.641 1.00 90.31 217 ILE A N 1
ATOM 1751 C CA . ILE A 1 217 ? 9.332 -0.325 2.891 1.00 90.31 217 ILE A CA 1
ATOM 1752 C C . ILE A 1 217 ? 9.915 -0.033 1.499 1.00 90.31 217 ILE A C 1
ATOM 1754 O O . ILE A 1 217 ? 9.192 0.242 0.555 1.00 90.31 217 ILE A O 1
ATOM 1758 N N . LYS A 1 218 ? 11.233 -0.192 1.324 1.00 86.75 218 LYS A N 1
ATOM 1759 C CA . LYS A 1 218 ? 11.900 -0.094 0.013 1.00 86.75 218 LYS A CA 1
ATOM 1760 C C . LYS A 1 218 ? 11.457 -1.150 -1.009 1.00 86.75 218 LYS A C 1
ATOM 1762 O O . LYS A 1 218 ? 11.675 -0.969 -2.202 1.00 86.75 218 LYS A O 1
ATOM 1767 N N . TYR A 1 219 ? 10.879 -2.259 -0.551 1.00 88.00 219 TYR A N 1
ATOM 1768 C CA . TYR A 1 219 ? 10.432 -3.367 -1.398 1.00 88.00 219 TYR A CA 1
ATOM 1769 C C . TYR A 1 219 ? 8.910 -3.479 -1.450 1.00 88.00 219 TYR A C 1
ATOM 1771 O O . TYR A 1 219 ? 8.362 -3.850 -2.487 1.00 88.00 219 TYR A O 1
ATOM 1779 N N . PHE A 1 220 ? 8.238 -3.147 -0.347 1.00 90.88 220 PHE A N 1
ATOM 1780 C CA . PHE A 1 220 ? 6.789 -3.214 -0.208 1.00 90.88 220 PHE A CA 1
ATOM 1781 C C . PHE A 1 220 ? 6.259 -1.855 0.230 1.00 90.88 220 PHE A C 1
ATOM 1783 O O . PHE A 1 220 ? 6.773 -1.319 1.197 1.00 90.88 220 PHE A O 1
ATOM 1790 N N . PRO A 1 221 ? 5.197 -1.316 -0.382 1.00 92.31 221 PRO A N 1
ATOM 1791 C CA . PRO A 1 221 ? 4.714 0.031 -0.080 1.00 92.31 221 PRO A CA 1
ATOM 1792 C C . PRO A 1 221 ? 3.917 0.142 1.231 1.00 92.31 221 PRO A C 1
ATOM 1794 O O . PRO A 1 221 ? 3.269 1.151 1.475 1.00 92.31 221 PRO A O 1
ATOM 1797 N N . CYS A 1 222 ? 3.874 -0.904 2.051 1.00 93.62 222 CYS A N 1
ATOM 1798 C CA . CYS A 1 222 ? 3.284 -0.870 3.386 1.00 93.62 222 CYS A CA 1
ATOM 1799 C C . CYS A 1 222 ? 3.864 -2.003 4.237 1.00 93.62 222 CYS A C 1
ATOM 1801 O O . CYS A 1 222 ? 4.455 -2.947 3.707 1.00 93.62 222 CYS A O 1
ATOM 1803 N N . CYS A 1 223 ? 3.658 -1.917 5.549 1.00 93.31 223 CYS A N 1
ATOM 1804 C CA . CYS A 1 223 ? 4.060 -2.944 6.494 1.00 93.31 223 CYS A CA 1
ATOM 1805 C C . CYS A 1 223 ? 3.406 -4.289 6.156 1.00 93.31 223 CYS A C 1
ATOM 1807 O O . CYS A 1 223 ? 2.184 -4.380 6.026 1.00 93.31 223 CYS A O 1
ATOM 1809 N N . PHE A 1 224 ? 4.199 -5.353 6.037 1.00 90.62 224 PHE A N 1
ATOM 1810 C CA . PHE A 1 224 ? 3.669 -6.675 5.682 1.00 90.62 224 PHE A CA 1
ATOM 1811 C C . PHE A 1 224 ? 2.809 -7.296 6.793 1.00 90.62 224 PHE A C 1
ATOM 1813 O O . PHE A 1 224 ? 1.940 -8.117 6.493 1.00 90.62 224 PHE A O 1
ATOM 1820 N N . SER A 1 225 ? 3.045 -6.894 8.047 1.00 91.75 225 SER A N 1
ATOM 1821 C CA . SER A 1 225 ? 2.346 -7.405 9.228 1.00 91.75 225 SER A CA 1
ATOM 1822 C C . SER A 1 225 ? 1.001 -6.700 9.426 1.00 91.75 225 SER A C 1
ATOM 1824 O O . SER A 1 225 ? -0.049 -7.320 9.264 1.00 91.75 225 SER A O 1
ATOM 1826 N N . CYS A 1 226 ? 1.005 -5.385 9.679 1.00 92.75 226 CYS A N 1
ATOM 1827 C CA . CYS A 1 226 ? -0.225 -4.642 9.976 1.00 92.75 226 CYS A CA 1
ATOM 1828 C C . CYS A 1 226 ? -0.954 -4.102 8.734 1.00 92.75 226 CYS A C 1
ATOM 1830 O O . CYS A 1 226 ? -2.128 -3.751 8.821 1.00 92.75 226 CYS A O 1
ATOM 1832 N N . ARG A 1 227 ? -0.282 -4.028 7.574 1.00 92.94 227 ARG A N 1
ATOM 1833 C CA . ARG A 1 227 ? -0.817 -3.523 6.290 1.00 92.94 227 ARG A CA 1
ATOM 1834 C C . ARG A 1 227 ? -1.419 -2.114 6.323 1.00 92.94 227 ARG A C 1
ATOM 1836 O O . ARG A 1 227 ? -2.111 -1.732 5.377 1.00 92.94 227 ARG A O 1
ATOM 1843 N N . VAL A 1 228 ? -1.125 -1.335 7.363 1.00 93.88 228 VAL A N 1
ATOM 1844 C CA . VAL A 1 228 ? -1.559 0.060 7.490 1.00 93.88 228 VAL A CA 1
ATOM 1845 C C . VAL A 1 228 ? -0.932 0.883 6.366 1.00 93.88 228 VAL A C 1
ATOM 1847 O O . VAL A 1 228 ? 0.267 0.784 6.091 1.00 93.88 228 VAL A O 1
ATOM 1850 N N . ARG A 1 229 ? -1.739 1.696 5.691 1.00 94.75 229 ARG A N 1
ATOM 1851 C CA . ARG A 1 229 ? -1.315 2.578 4.600 1.00 94.75 229 ARG A CA 1
ATOM 1852 C C . ARG A 1 229 ? -1.178 4.008 5.089 1.00 94.75 229 ARG A C 1
ATOM 1854 O O . ARG A 1 229 ? -1.839 4.421 6.037 1.00 94.75 229 ARG A O 1
ATOM 1861 N N . LEU A 1 230 ? -0.334 4.777 4.404 1.00 95.25 230 LEU A N 1
ATOM 1862 C CA . LEU A 1 230 ? -0.185 6.203 4.677 1.00 95.25 230 LEU A CA 1
ATOM 1863 C C . LEU A 1 230 ? -1.557 6.895 4.594 1.00 95.25 230 LEU A C 1
ATOM 1865 O O . LEU A 1 230 ? -2.252 6.762 3.588 1.00 95.25 230 LEU A O 1
ATOM 1869 N N . GLY A 1 231 ? -1.940 7.602 5.659 1.00 94.00 231 GLY A N 1
ATOM 1870 C CA . GLY A 1 231 ? -3.232 8.290 5.777 1.00 94.00 231 GLY A CA 1
ATOM 1871 C C . GLY A 1 231 ? -4.369 7.479 6.399 1.00 94.00 231 GLY A C 1
ATOM 1872 O O . GLY A 1 231 ? -5.432 8.048 6.669 1.00 94.00 231 GLY A O 1
ATOM 1873 N N . ASP A 1 232 ? -4.170 6.186 6.665 1.00 95.06 232 ASP A N 1
ATOM 1874 C CA . ASP A 1 232 ? -5.128 5.414 7.453 1.00 95.06 232 ASP A CA 1
ATOM 1875 C C . ASP A 1 232 ? -5.281 6.027 8.850 1.00 95.06 232 ASP A C 1
ATOM 1877 O O . ASP A 1 232 ? -4.347 6.579 9.434 1.00 95.06 232 ASP A O 1
ATOM 1881 N N . LYS A 1 233 ? -6.491 5.930 9.405 1.00 94.19 233 LYS A N 1
ATOM 1882 C CA . LYS A 1 233 ? -6.809 6.474 10.728 1.00 94.19 233 LYS A CA 1
ATOM 1883 C C . LYS A 1 233 ? -6.982 5.338 11.729 1.00 94.19 233 LYS A C 1
ATOM 1885 O O . LYS A 1 233 ? -7.668 4.365 11.400 1.00 94.19 233 LYS A O 1
ATOM 1890 N N . PRO A 1 234 ? -6.434 5.456 12.950 1.00 95.06 234 PRO A N 1
ATOM 1891 C CA . PRO A 1 234 ? -6.748 4.527 14.026 1.00 95.06 234 PRO A CA 1
ATOM 1892 C C . PRO A 1 234 ? -8.266 4.457 14.265 1.00 95.06 234 PRO A C 1
ATOM 1894 O O . PRO A 1 234 ? -8.963 5.465 14.065 1.00 95.06 234 PRO A O 1
ATOM 1897 N N . PRO A 1 235 ? -8.810 3.317 14.734 1.00 95.19 235 PRO A N 1
ATOM 1898 C CA . PRO A 1 235 ? -10.251 3.089 14.896 1.00 95.19 235 PRO A CA 1
ATOM 1899 C C . PRO A 1 235 ? -10.867 3.838 16.103 1.00 95.19 235 PRO A C 1
ATOM 1901 O O . PRO A 1 235 ? -11.701 3.322 16.848 1.00 95.19 235 PRO A O 1
ATOM 1904 N N . SER A 1 236 ? -10.485 5.101 16.302 1.00 95.25 236 SER A N 1
ATOM 1905 C CA . SER A 1 236 ? -10.898 5.959 17.418 1.00 95.25 236 SER A CA 1
ATOM 1906 C C . SER A 1 236 ? -12.411 6.176 17.489 1.00 95.25 236 SER A C 1
ATOM 1908 O O . SER A 1 236 ? -12.985 6.250 18.579 1.00 95.25 236 SER A O 1
ATOM 1910 N N . TYR A 1 237 ? -13.087 6.273 16.340 1.00 95.38 237 TYR A N 1
ATOM 1911 C CA . TYR A 1 237 ? -14.542 6.406 16.285 1.00 95.38 237 TYR A CA 1
ATOM 1912 C C . TYR A 1 237 ? -15.233 5.128 16.766 1.00 95.38 237 TYR A C 1
ATOM 1914 O O . TYR A 1 237 ? -16.199 5.203 17.524 1.00 95.38 237 TYR A O 1
ATOM 1922 N N . GLN A 1 238 ? -14.728 3.965 16.355 1.00 96.06 238 GLN A N 1
ATOM 1923 C CA . GLN A 1 238 ? -15.260 2.659 16.721 1.00 96.06 238 GLN A CA 1
ATOM 1924 C C . GLN A 1 238 ? -15.114 2.429 18.226 1.00 96.06 238 GLN A C 1
ATOM 1926 O O . GLN A 1 238 ? -16.102 2.073 18.866 1.00 96.06 238 GLN A O 1
ATOM 1931 N N . VAL A 1 239 ? -13.952 2.759 18.803 1.00 95.38 239 VAL A N 1
ATOM 1932 C CA . VAL A 1 239 ? -13.725 2.738 20.259 1.00 95.38 239 VAL A CA 1
ATOM 1933 C C . VAL A 1 239 ? -14.720 3.654 20.976 1.00 95.38 239 VAL A C 1
ATOM 1935 O O . VAL A 1 239 ? -15.471 3.205 21.838 1.00 95.38 239 VAL A O 1
ATOM 1938 N N . LYS A 1 240 ? -14.826 4.929 20.571 1.00 94.50 240 LYS A N 1
ATOM 1939 C CA . LYS A 1 240 ? -15.778 5.884 21.177 1.00 94.50 240 LYS A CA 1
ATOM 1940 C C . LYS A 1 240 ? -17.230 5.408 21.075 1.00 94.50 240 LYS A C 1
ATOM 1942 O O . LYS A 1 240 ? -18.008 5.592 22.008 1.00 94.50 240 LYS A O 1
ATOM 1947 N N . LYS A 1 241 ? -17.619 4.832 19.936 1.00 95.62 241 LYS A N 1
ATOM 1948 C CA . LYS A 1 241 ? -18.968 4.304 19.702 1.00 95.62 241 LYS A CA 1
ATOM 1949 C C . LYS A 1 241 ? -19.242 3.086 20.581 1.00 95.62 241 LYS A C 1
ATOM 1951 O O . LYS A 1 241 ? -20.333 2.990 21.139 1.00 95.62 241 LYS A O 1
ATOM 1956 N N . PHE A 1 242 ? -18.269 2.188 20.711 1.00 95.44 242 PHE A N 1
ATOM 1957 C CA . PHE A 1 242 ? -18.360 1.014 21.568 1.00 95.44 242 PHE A CA 1
ATOM 1958 C C . PHE A 1 242 ? -18.533 1.406 23.038 1.00 95.44 242 PHE A C 1
ATOM 1960 O O . PHE A 1 242 ? -19.512 0.991 23.653 1.00 95.44 242 PHE A O 1
ATOM 1967 N N . LEU A 1 243 ? -17.680 2.297 23.553 1.00 91.00 243 LEU A N 1
ATOM 1968 C CA . LEU A 1 243 ? -17.762 2.789 24.933 1.00 91.00 243 LEU A CA 1
ATOM 1969 C C . LEU A 1 243 ? -19.114 3.459 25.221 1.00 91.00 243 LEU A C 1
ATOM 1971 O O . LEU A 1 243 ? -19.782 3.126 26.196 1.00 91.00 243 LEU A O 1
ATOM 1975 N N . LYS A 1 244 ? -19.602 4.313 24.309 1.00 90.56 244 LYS A N 1
ATOM 1976 C CA . LYS A 1 244 ? -20.945 4.908 24.431 1.00 90.56 244 LYS A CA 1
ATOM 1977 C C . LYS A 1 244 ? -22.062 3.863 24.446 1.00 90.56 244 LYS A C 1
ATOM 1979 O O . LYS A 1 244 ? -23.030 4.027 25.191 1.00 90.56 244 LYS A O 1
ATOM 1984 N N . LYS A 1 245 ? -21.965 2.816 23.616 1.00 91.00 245 LYS A N 1
ATOM 1985 C CA . LYS A 1 245 ? -22.950 1.723 23.589 1.00 91.00 245 LYS A CA 1
ATOM 1986 C C . LYS A 1 245 ? -22.944 0.973 24.922 1.00 91.00 245 LYS A C 1
ATOM 1988 O O . LYS A 1 245 ? -24.015 0.748 25.479 1.00 91.00 245 LYS A O 1
ATOM 1993 N N . LEU A 1 246 ? -21.761 0.655 25.442 1.00 88.06 246 LEU A N 1
ATOM 1994 C CA . LEU A 1 246 ? -21.582 -0.015 26.727 1.00 88.06 246 LEU A CA 1
ATOM 1995 C C . LEU A 1 246 ? -22.178 0.810 27.880 1.00 88.06 246 LEU A C 1
ATOM 1997 O O . LEU A 1 246 ? -23.011 0.303 28.630 1.00 88.06 246 LEU A O 1
ATOM 2001 N N . ASP A 1 247 ? -21.868 2.108 27.948 1.00 84.38 247 ASP A N 1
ATOM 2002 C CA . ASP A 1 247 ? -22.417 3.023 28.959 1.00 84.38 247 ASP A CA 1
ATOM 2003 C C . ASP A 1 247 ? -23.939 3.164 28.873 1.00 84.38 247 ASP A C 1
ATOM 2005 O O . ASP A 1 247 ? -24.635 3.272 29.885 1.00 84.38 247 ASP A O 1
ATOM 2009 N N . SER A 1 248 ? -24.478 3.237 27.654 1.00 83.75 248 SER A N 1
ATOM 2010 C CA . SER A 1 248 ? -25.923 3.313 27.447 1.00 83.75 248 SER A CA 1
ATOM 2011 C C . SER A 1 248 ? -26.606 2.029 27.902 1.00 83.75 248 SER A C 1
ATOM 2013 O O . SER A 1 248 ? -27.698 2.087 28.472 1.00 83.75 248 SER A O 1
ATOM 2015 N N . LYS A 1 249 ? -25.975 0.875 27.659 1.00 83.81 249 LYS A N 1
ATOM 2016 C CA . LYS A 1 249 ? -26.531 -0.419 28.036 1.00 83.81 249 LYS A CA 1
ATOM 2017 C C . LYS A 1 249 ? -26.558 -0.596 29.547 1.00 83.81 249 LYS A C 1
ATOM 2019 O O . LYS A 1 249 ? -27.617 -0.895 30.094 1.00 83.81 249 LYS A O 1
ATOM 2024 N N . LEU A 1 250 ? -25.440 -0.313 30.214 1.00 78.00 250 LEU A N 1
ATOM 2025 C CA . LEU A 1 250 ? -25.354 -0.323 31.674 1.00 78.00 250 LEU A CA 1
ATOM 2026 C C . LEU A 1 250 ? -26.419 0.580 32.303 1.00 78.00 250 LEU A C 1
ATOM 2028 O O . LEU A 1 250 ? -27.186 0.127 33.149 1.00 78.00 250 LEU A O 1
ATOM 2032 N N . ARG A 1 251 ? -26.552 1.826 31.827 1.00 77.31 251 ARG A N 1
ATOM 2033 C CA . ARG A 1 251 ? -27.588 2.752 32.318 1.00 77.31 251 ARG A CA 1
ATOM 2034 C C . ARG A 1 251 ? -29.008 2.230 32.117 1.00 77.31 251 ARG A C 1
ATOM 2036 O O . ARG A 1 251 ? -29.840 2.389 33.004 1.00 77.31 251 ARG A O 1
ATOM 2043 N N . SER A 1 252 ? -29.294 1.604 30.976 1.00 79.25 252 SER A N 1
ATOM 2044 C CA . SER A 1 252 ? -30.615 1.029 30.699 1.00 79.25 252 SER A CA 1
ATOM 2045 C C . SER A 1 252 ? -30.959 -0.107 31.663 1.00 79.25 252 SER A C 1
ATOM 2047 O O . SER A 1 252 ? -32.065 -0.132 32.209 1.00 79.25 252 SER A O 1
ATOM 2049 N N . ILE A 1 253 ? -30.008 -1.011 31.916 1.00 71.75 253 ILE A N 1
ATOM 2050 C CA . ILE A 1 253 ? -30.199 -2.126 32.848 1.00 71.75 253 ILE A CA 1
ATOM 2051 C C . ILE A 1 253 ? -30.371 -1.612 34.276 1.00 71.75 253 ILE A C 1
ATOM 2053 O O . ILE A 1 253 ? -31.316 -2.013 34.949 1.00 71.75 253 ILE A O 1
ATOM 2057 N N . LEU A 1 254 ? -29.551 -0.654 34.710 1.00 68.19 254 LEU A N 1
ATOM 2058 C CA . LEU A 1 254 ? -29.673 -0.052 36.040 1.00 68.19 254 LEU A CA 1
ATOM 2059 C C . LEU A 1 254 ? -30.997 0.688 36.235 1.00 68.19 254 LEU A C 1
ATOM 2061 O O . LEU A 1 254 ? -31.621 0.559 37.285 1.00 68.19 254 LEU A O 1
ATOM 2065 N N . ALA A 1 255 ? -31.477 1.415 35.224 1.00 67.69 255 ALA A N 1
ATOM 2066 C CA . ALA A 1 255 ? -32.772 2.089 35.287 1.00 67.69 255 ALA A CA 1
ATOM 2067 C C . ALA A 1 255 ? -33.938 1.089 35.375 1.00 67.69 255 ALA A C 1
ATOM 2069 O O . ALA A 1 255 ? -34.880 1.293 36.143 1.00 67.69 255 ALA A O 1
ATOM 2070 N N . ARG A 1 256 ? -33.874 -0.012 34.614 1.00 68.00 256 ARG A N 1
ATOM 2071 C CA . ARG A 1 256 ? -34.852 -1.108 34.692 1.00 68.00 256 ARG A CA 1
ATOM 2072 C C . ARG A 1 256 ? -34.815 -1.793 36.060 1.00 68.00 256 ARG A C 1
ATOM 2074 O O . ARG A 1 256 ? -35.880 -2.032 36.623 1.00 68.00 256 ARG A O 1
ATOM 2081 N N . LEU A 1 257 ? -33.623 -2.060 36.600 1.00 65.62 257 LEU A N 1
ATOM 2082 C CA . LEU A 1 257 ? -33.436 -2.638 37.932 1.00 65.62 257 LEU A CA 1
ATOM 2083 C C . LEU A 1 257 ? -34.021 -1.718 39.005 1.00 65.62 257 LEU A C 1
ATOM 2085 O O . LEU A 1 257 ? -34.880 -2.145 39.767 1.00 65.62 257 LEU A O 1
ATOM 2089 N N . SER A 1 258 ? -33.649 -0.436 38.995 1.00 59.66 258 SER A N 1
ATOM 2090 C CA . SER A 1 258 ? -34.179 0.578 39.912 1.00 59.66 258 SER A CA 1
ATOM 2091 C C . SER A 1 258 ? -35.708 0.652 39.854 1.00 59.66 258 SER A C 1
ATOM 2093 O O . SER A 1 258 ? -36.367 0.564 40.887 1.00 59.66 258 SER A O 1
ATOM 2095 N N . LYS A 1 259 ? -36.303 0.705 38.654 1.00 60.22 259 LYS A N 1
ATOM 2096 C CA . LYS A 1 259 ? -37.765 0.723 38.483 1.00 60.22 259 LYS A CA 1
ATOM 2097 C C . LYS A 1 259 ? -38.435 -0.560 38.988 1.00 60.22 259 LYS A C 1
ATOM 2099 O O . LYS A 1 259 ? -39.503 -0.481 39.592 1.00 60.22 259 LYS A O 1
ATOM 2104 N N . GLY A 1 260 ? -37.833 -1.723 38.736 1.00 57.59 260 GLY A N 1
ATOM 2105 C CA . GLY A 1 260 ? -38.320 -3.015 39.225 1.00 57.59 260 GLY A CA 1
ATOM 2106 C C . GLY A 1 260 ? -38.287 -3.108 40.750 1.00 57.59 260 GLY A C 1
ATOM 2107 O O . GLY A 1 260 ? -39.267 -3.537 41.356 1.00 57.59 260 GLY A O 1
ATOM 2108 N N . MET A 1 261 ? -37.205 -2.628 41.369 1.00 52.09 261 MET A N 1
ATOM 2109 C CA . MET A 1 261 ? -37.069 -2.577 42.824 1.00 52.09 261 MET A CA 1
ATOM 2110 C C . MET A 1 261 ? -38.047 -1.579 43.450 1.00 52.09 261 MET A C 1
ATOM 2112 O O . MET A 1 261 ? -38.778 -1.957 44.355 1.00 52.09 261 MET A O 1
ATOM 2116 N N . VAL A 1 262 ? -38.154 -0.349 42.930 1.00 49.94 262 VAL A N 1
ATOM 2117 C CA . VAL A 1 262 ? -39.109 0.664 43.424 1.00 49.94 262 VAL A CA 1
ATOM 2118 C C . VAL A 1 262 ? -40.554 0.170 43.334 1.00 49.94 262 VAL A C 1
ATOM 2120 O O . VAL A 1 262 ? -41.323 0.364 44.270 1.00 49.94 262 VAL A O 1
ATOM 2123 N N . LYS A 1 263 ? -40.936 -0.507 42.244 1.00 47.19 263 LYS A N 1
ATOM 2124 C CA . LYS A 1 263 ? -42.288 -1.064 42.107 1.00 47.19 263 LYS A CA 1
ATOM 2125 C C . LYS A 1 263 ? -42.585 -2.111 43.190 1.00 47.19 263 LYS A C 1
ATOM 2127 O O . LYS A 1 263 ? -43.638 -2.043 43.809 1.00 47.19 263 LYS A O 1
ATOM 2132 N N . ARG A 1 264 ? -41.641 -3.015 43.470 1.00 48.72 264 ARG A N 1
ATOM 2133 C CA . ARG A 1 264 ? -41.798 -4.038 44.519 1.00 48.72 264 ARG A CA 1
ATOM 2134 C C . ARG A 1 264 ? -41.772 -3.477 45.939 1.00 48.72 264 ARG A C 1
ATOM 2136 O O . ARG A 1 264 ? -42.446 -4.023 46.800 1.00 48.72 264 ARG A O 1
ATOM 2143 N N . VAL A 1 265 ? -41.033 -2.393 46.172 1.00 41.00 265 VAL A N 1
ATOM 2144 C CA . VAL A 1 265 ? -41.014 -1.649 47.448 1.00 41.00 265 VAL A CA 1
ATOM 2145 C C . VAL A 1 265 ? -42.355 -0.975 47.713 1.00 41.00 265 VAL A C 1
ATOM 2147 O O . VAL A 1 265 ? -42.851 -0.983 48.831 1.00 41.00 265 VAL A O 1
ATOM 2150 N N . LEU A 1 266 ? -42.967 -0.397 46.679 1.00 40.84 266 LEU A N 1
ATOM 2151 C CA . LEU A 1 266 ? -44.293 0.209 46.797 1.00 40.84 266 LEU A CA 1
ATOM 2152 C C . LEU A 1 266 ? -45.397 -0.847 46.977 1.00 40.84 266 LEU A C 1
ATOM 2154 O O . LEU A 1 266 ? -46.431 -0.544 47.563 1.00 40.84 266 LEU A O 1
ATOM 2158 N N . GLU A 1 267 ? -45.175 -2.070 46.490 1.00 44.31 267 GLU A N 1
ATOM 2159 C CA . GLU A 1 267 ? -46.075 -3.217 46.674 1.00 44.31 267 GLU A CA 1
ATOM 2160 C C . GLU A 1 267 ? -45.871 -3.932 48.032 1.00 44.31 267 GLU A C 1
ATOM 2162 O O . GLU A 1 267 ? -46.793 -4.599 48.490 1.00 44.31 267 GLU A O 1
ATOM 2167 N N . ASN A 1 268 ? -44.723 -3.752 48.706 1.00 42.75 268 ASN A N 1
ATOM 2168 C CA . ASN A 1 268 ? -44.391 -4.332 50.018 1.00 42.75 268 ASN A CA 1
ATOM 2169 C C . ASN A 1 268 ? -43.658 -3.305 50.914 1.00 42.75 268 ASN A C 1
ATOM 2171 O O . ASN A 1 268 ? -42.443 -3.144 50.822 1.00 42.75 268 ASN A O 1
ATOM 2175 N N . THR A 1 269 ? -44.387 -2.602 51.783 1.00 33.75 269 THR A N 1
ATOM 2176 C CA . THR A 1 269 ? -43.856 -1.639 52.784 1.00 33.75 269 THR A CA 1
ATOM 2177 C C . THR A 1 269 ? -43.171 -2.416 53.935 1.00 33.75 269 THR A C 1
ATOM 2179 O O . THR A 1 269 ? -43.678 -3.469 54.303 1.00 33.75 269 THR A O 1
ATOM 2182 N N . GLU A 1 270 ? -41.989 -2.078 54.482 1.00 41.38 270 GLU A N 1
ATOM 2183 C CA . GLU A 1 270 ? -41.596 -0.865 55.234 1.00 41.38 270 GLU A CA 1
ATOM 2184 C C . GLU A 1 270 ? -40.179 -0.314 54.902 1.00 41.38 270 GLU A C 1
ATOM 2186 O O . GLU A 1 270 ? -39.309 -0.993 54.362 1.00 41.38 270 GLU A O 1
ATOM 2191 N N . GLU A 1 271 ? -39.950 0.967 55.218 1.00 42.88 271 GLU A N 1
ATOM 2192 C CA . GLU A 1 271 ? -39.210 1.954 54.403 1.00 42.88 271 GLU A CA 1
ATOM 2193 C C . GLU A 1 271 ? -37.679 2.074 54.602 1.00 42.88 271 GLU A C 1
ATOM 2195 O O . GLU A 1 271 ? -37.049 2.913 53.959 1.00 42.88 271 GLU A O 1
ATOM 2200 N N . SER A 1 272 ? -37.011 1.309 55.466 1.00 46.84 272 SER A N 1
ATOM 2201 C CA . SER A 1 272 ? -35.683 1.759 55.947 1.00 46.84 272 SER A CA 1
ATOM 2202 C C . SER A 1 272 ? -34.462 1.273 55.139 1.00 46.84 272 SER A C 1
ATOM 2204 O O . SER A 1 272 ? -33.511 2.032 54.926 1.00 46.84 272 SER A O 1
ATOM 2206 N N . SER A 1 273 ? -34.465 0.033 54.645 1.00 44.22 273 SER A N 1
ATOM 2207 C CA . SER A 1 273 ? -33.266 -0.600 54.060 1.00 44.22 273 SER A CA 1
ATOM 2208 C C . SER A 1 273 ? -33.104 -0.313 52.564 1.00 44.22 273 SER A C 1
ATOM 2210 O O . SER A 1 273 ? -31.989 -0.178 52.057 1.00 44.22 273 SER A O 1
ATOM 2212 N N . ILE A 1 274 ? -34.218 -0.153 51.846 1.00 45.41 274 ILE A N 1
ATOM 2213 C CA . ILE A 1 274 ? -34.216 0.020 50.388 1.00 45.41 274 ILE A CA 1
ATOM 2214 C C . ILE A 1 274 ? -33.985 1.484 49.996 1.00 45.41 274 ILE A C 1
ATOM 2216 O O . ILE A 1 274 ? -33.344 1.744 48.979 1.00 45.41 274 ILE A O 1
ATOM 2220 N N . GLN A 1 275 ? -34.348 2.446 50.850 1.00 43.03 275 GLN A N 1
ATOM 2221 C CA . GLN A 1 275 ? -33.995 3.855 50.653 1.00 43.03 275 GLN A CA 1
ATOM 2222 C C . GLN A 1 275 ? -32.470 4.066 50.628 1.00 43.03 275 GLN A C 1
ATOM 2224 O O . GLN A 1 275 ? -31.972 4.908 49.883 1.00 43.03 275 GLN A O 1
ATOM 2229 N N . ARG A 1 276 ? -31.703 3.256 51.378 1.00 43.75 276 ARG A N 1
ATOM 2230 C CA . ARG A 1 276 ? -30.229 3.271 51.347 1.00 43.75 276 ARG A CA 1
ATOM 2231 C C . ARG A 1 276 ? -29.670 2.713 50.034 1.00 43.75 276 ARG A C 1
ATOM 2233 O O . ARG A 1 276 ? -28.751 3.312 49.485 1.00 43.75 276 ARG A O 1
ATOM 2240 N N . PHE A 1 277 ? -30.247 1.638 49.490 1.00 43.38 277 PHE A N 1
ATOM 2241 C CA . PHE A 1 277 ? -29.832 1.079 48.193 1.00 43.38 277 PHE A CA 1
ATOM 2242 C C . PHE A 1 277 ? -30.237 1.979 47.016 1.00 43.38 277 PHE A C 1
ATOM 2244 O O . PHE A 1 277 ? -29.434 2.233 46.123 1.00 43.38 277 PHE A O 1
ATOM 2251 N N . VAL A 1 278 ? -31.449 2.541 47.041 1.00 47.72 278 VAL A N 1
ATOM 2252 C CA . VAL A 1 278 ? -31.909 3.530 46.056 1.00 47.72 278 VAL A CA 1
ATOM 2253 C C . VAL A 1 278 ? -31.038 4.781 46.106 1.00 47.72 278 VAL A C 1
ATOM 2255 O O . VAL A 1 278 ? -30.665 5.279 45.048 1.00 47.72 278 VAL A O 1
ATOM 2258 N N . ASN A 1 279 ? -30.633 5.252 47.288 1.00 42.59 279 ASN A N 1
ATOM 2259 C CA . ASN A 1 279 ? -29.675 6.352 47.402 1.00 42.59 279 ASN A CA 1
ATOM 2260 C C . ASN A 1 279 ? -28.276 5.964 46.892 1.00 42.59 279 ASN A C 1
ATOM 2262 O O . ASN A 1 279 ? -27.656 6.769 46.208 1.00 42.59 279 ASN A O 1
ATOM 2266 N N . ALA A 1 280 ? -27.800 4.737 47.126 1.00 40.19 280 ALA A N 1
ATOM 2267 C CA . ALA A 1 280 ? -26.515 4.264 46.598 1.00 40.19 280 ALA A CA 1
ATOM 2268 C C . ALA A 1 280 ? -26.507 4.129 45.060 1.00 40.19 280 ALA A C 1
ATOM 2270 O O . ALA A 1 280 ? -25.534 4.507 44.417 1.00 40.19 280 ALA A O 1
ATOM 2271 N N . VAL A 1 281 ? -27.604 3.661 44.454 1.00 44.38 281 VAL A N 1
ATOM 2272 C CA . VAL A 1 281 ? -27.753 3.538 42.989 1.00 44.38 281 VAL A CA 1
ATOM 2273 C C . VAL A 1 281 ? -28.082 4.885 42.323 1.00 44.38 281 VAL A C 1
ATOM 2275 O O . VAL A 1 281 ? -27.724 5.107 41.168 1.00 44.38 281 VAL A O 1
ATOM 2278 N N . SER A 1 282 ? -28.733 5.812 43.037 1.00 39.94 282 SER A N 1
ATOM 2279 C CA . SER A 1 282 ? -29.056 7.160 42.533 1.00 39.94 282 SER A CA 1
ATOM 2280 C C . SER A 1 282 ? -27.851 8.106 42.537 1.00 39.94 282 SER A C 1
ATOM 2282 O O . SER A 1 282 ? -27.825 9.078 41.776 1.00 39.94 282 SER A O 1
ATOM 2284 N N . VAL A 1 283 ? -26.809 7.819 43.323 1.00 40.97 283 VAL A N 1
ATOM 2285 C CA . VAL A 1 283 ? -25.539 8.561 43.296 1.00 40.97 283 VAL A CA 1
ATOM 2286 C C . VAL A 1 283 ? -24.639 7.994 42.192 1.00 40.97 283 VAL A C 1
ATOM 2288 O O . VAL A 1 283 ? -23.633 7.360 42.450 1.00 40.97 283 VAL A O 1
ATOM 2291 N N . SER A 1 284 ? -25.078 8.180 40.945 1.00 38.50 284 SER A N 1
ATOM 2292 C CA . SER A 1 284 ? -24.339 8.588 39.731 1.00 38.50 284 SER A CA 1
ATOM 2293 C C . SER A 1 284 ? -22.889 8.136 39.438 1.00 38.50 284 SER A C 1
ATOM 2295 O O . SER A 1 284 ? -22.335 8.636 38.460 1.00 38.50 284 SER A O 1
ATOM 2297 N N . ASP A 1 285 ? -22.267 7.204 40.159 1.00 45.94 285 ASP A N 1
ATOM 2298 C CA . ASP A 1 285 ? -20.901 6.751 39.871 1.00 45.94 285 ASP A CA 1
ATOM 2299 C C . ASP A 1 285 ? -20.892 5.302 39.376 1.00 45.94 285 ASP A C 1
ATOM 2301 O O . ASP A 1 285 ? -20.655 4.341 40.112 1.00 45.94 285 ASP A O 1
ATOM 2305 N N . LEU A 1 286 ? -21.179 5.159 38.077 1.00 45.75 286 LEU A N 1
ATOM 2306 C CA . LEU A 1 286 ? -21.170 3.896 37.325 1.00 45.75 286 LEU A CA 1
ATOM 2307 C C . LEU A 1 286 ? -19.846 3.123 37.448 1.00 45.75 286 LEU A C 1
ATOM 2309 O O . LEU A 1 286 ? -19.830 1.921 37.196 1.00 45.75 286 LEU A O 1
ATOM 2313 N N . ASN A 1 287 ? -18.763 3.792 37.848 1.00 42.12 287 ASN A N 1
ATOM 2314 C CA . ASN A 1 287 ? -17.448 3.189 38.043 1.00 42.12 287 ASN A CA 1
ATOM 2315 C C . ASN A 1 287 ? -17.342 2.388 39.356 1.00 42.12 287 ASN A C 1
ATOM 2317 O O . ASN A 1 287 ? -16.444 1.574 39.502 1.00 42.12 287 ASN A O 1
ATOM 2321 N N . SER A 1 288 ? -18.259 2.580 40.313 1.00 42.75 288 SER A N 1
ATOM 2322 C CA . SER A 1 288 ? -18.242 1.880 41.613 1.00 42.75 288 SER A CA 1
ATOM 2323 C C . SER A 1 288 ? -19.039 0.566 41.632 1.00 42.75 288 SER A C 1
ATOM 2325 O O . SER A 1 288 ? -18.907 -0.247 42.545 1.00 42.75 288 SER A O 1
ATOM 2327 N N . LEU A 1 289 ? -19.860 0.338 40.605 1.00 44.59 289 LEU A N 1
ATOM 2328 C CA . LEU A 1 289 ? -20.756 -0.813 40.472 1.00 44.59 289 LEU A CA 1
ATOM 2329 C C . LEU A 1 289 ? -20.070 -2.193 40.422 1.00 44.59 289 LEU A C 1
ATOM 2331 O O . LEU A 1 289 ? -20.567 -3.099 41.093 1.00 44.59 289 LEU A O 1
ATOM 2335 N N . PRO A 1 290 ? -18.954 -2.390 39.690 1.00 43.56 290 PRO A N 1
ATOM 2336 C CA . PRO A 1 290 ? -18.242 -3.671 39.662 1.00 43.56 290 PRO A CA 1
ATOM 2337 C C . PRO A 1 290 ? -17.760 -4.117 41.051 1.00 43.56 290 PRO A C 1
ATOM 2339 O O . PRO A 1 290 ? -17.708 -5.306 41.340 1.00 43.56 290 PRO A O 1
ATOM 2342 N N . THR A 1 291 ? -17.446 -3.163 41.927 1.00 41.12 291 THR A N 1
ATOM 2343 C CA . THR A 1 291 ? -16.921 -3.401 43.279 1.00 41.12 291 THR A CA 1
ATOM 2344 C C . THR A 1 291 ? -18.015 -3.751 44.292 1.00 41.12 291 THR A C 1
ATOM 2346 O O . THR A 1 291 ? -17.720 -4.269 45.371 1.00 41.12 291 THR A O 1
ATOM 2349 N N . ILE A 1 292 ? -19.272 -3.438 43.965 1.00 42.81 292 ILE A N 1
ATOM 2350 C CA . ILE A 1 292 ? -20.442 -3.614 44.835 1.00 42.81 292 ILE A CA 1
ATOM 2351 C C . ILE A 1 292 ? -21.234 -4.874 44.445 1.00 42.81 292 ILE A C 1
ATOM 2353 O O . ILE A 1 292 ? -21.826 -5.511 45.309 1.00 42.81 292 ILE A O 1
ATOM 2357 N N . LEU A 1 293 ? -21.236 -5.268 43.168 1.00 43.91 293 LEU A N 1
ATOM 2358 C CA . LEU A 1 293 ? -21.959 -6.446 42.677 1.00 43.91 293 LEU A CA 1
ATOM 2359 C C . LEU A 1 293 ? -21.179 -7.750 42.951 1.00 43.91 293 LEU A C 1
ATOM 2361 O O . LEU A 1 293 ? -20.378 -8.176 42.124 1.00 43.91 293 LEU A O 1
ATOM 2365 N N . SER A 1 294 ? -21.430 -8.398 44.095 1.00 51.19 294 SER A N 1
ATOM 2366 C CA . SER A 1 294 ? -20.987 -9.776 44.377 1.00 51.19 294 SER A CA 1
ATOM 2367 C C . SER A 1 294 ? -22.062 -10.805 44.001 1.00 51.19 294 SER A C 1
ATOM 2369 O O . SER A 1 294 ? -23.252 -10.481 43.956 1.00 51.19 294 SER A O 1
ATOM 2371 N N . ASP A 1 295 ? -21.668 -12.064 43.764 1.00 47.03 295 ASP A N 1
ATOM 2372 C CA . ASP A 1 295 ? -22.623 -13.159 43.517 1.00 47.03 295 ASP A CA 1
ATOM 2373 C C . ASP A 1 295 ? -23.616 -13.326 44.695 1.00 47.03 295 ASP A C 1
ATOM 2375 O O . ASP A 1 295 ? -24.782 -13.652 44.486 1.00 47.03 295 ASP A O 1
ATOM 2379 N N . GLU A 1 296 ? -23.205 -12.995 45.924 1.00 40.38 296 GLU A N 1
ATOM 2380 C CA . GLU A 1 296 ? -24.066 -12.949 47.119 1.00 40.38 296 GLU A CA 1
ATOM 2381 C C . GLU A 1 296 ? -25.159 -11.872 47.018 1.00 40.38 296 GLU A C 1
ATOM 2383 O O . GLU A 1 296 ? -26.322 -12.133 47.324 1.00 40.38 296 GLU A O 1
ATOM 2388 N N . LEU A 1 297 ? -24.817 -10.672 46.535 1.00 49.38 297 LEU A N 1
ATOM 2389 C CA . LEU A 1 297 ? -25.768 -9.573 46.335 1.00 49.38 297 LEU A CA 1
ATOM 2390 C C . LEU A 1 297 ? -26.743 -9.873 45.186 1.00 49.38 297 LEU A C 1
ATOM 2392 O O . LEU A 1 297 ? -27.925 -9.543 45.275 1.00 49.38 297 LEU A O 1
ATOM 2396 N N . ILE A 1 298 ? -26.275 -10.553 44.135 1.00 50.84 298 ILE A N 1
ATOM 2397 C CA . ILE A 1 298 ? -27.124 -11.043 43.037 1.00 50.84 298 ILE A CA 1
ATOM 2398 C C . ILE A 1 298 ? -28.113 -12.089 43.556 1.00 50.84 298 ILE A C 1
ATOM 2400 O O . ILE A 1 298 ? -29.298 -12.016 43.235 1.00 50.84 298 ILE A O 1
ATOM 2404 N N . ASN A 1 299 ? -27.657 -13.023 44.393 1.00 49.56 299 ASN A N 1
ATOM 2405 C CA . ASN A 1 299 ? -28.519 -14.026 45.017 1.00 49.56 299 ASN A CA 1
ATOM 2406 C C . ASN A 1 299 ? -29.546 -13.384 45.956 1.00 49.56 299 ASN A C 1
ATOM 2408 O O . ASN A 1 299 ? -30.715 -13.751 45.908 1.00 49.56 299 ASN A O 1
ATOM 2412 N N . LEU A 1 300 ? -29.156 -12.379 46.746 1.00 47.19 300 LEU A N 1
ATOM 2413 C CA . LEU A 1 300 ? -30.080 -11.608 47.582 1.00 47.19 300 LEU A CA 1
ATOM 2414 C C . LEU A 1 300 ? -31.163 -10.920 46.734 1.00 47.19 300 LEU A C 1
ATOM 2416 O O . LEU A 1 300 ? -32.350 -11.036 47.036 1.00 47.19 300 LEU A O 1
ATOM 2420 N N . VAL A 1 301 ? -30.771 -10.237 45.652 1.00 49.47 301 VAL A N 1
ATOM 2421 C CA . VAL A 1 301 ? -31.715 -9.588 44.729 1.00 49.47 301 VAL A CA 1
ATOM 2422 C C . VAL A 1 301 ? -32.631 -10.624 44.084 1.00 49.47 301 VAL A C 1
ATOM 2424 O O . VAL A 1 301 ? -33.839 -10.421 44.082 1.00 49.47 301 VAL A O 1
ATOM 2427 N N . ASN A 1 302 ? -32.106 -11.750 43.598 1.00 52.88 302 ASN A N 1
ATOM 2428 C CA . ASN A 1 302 ? -32.915 -12.824 43.020 1.00 52.88 302 ASN A CA 1
ATOM 2429 C C . ASN A 1 302 ? -33.892 -13.424 44.045 1.00 52.88 302 ASN A C 1
ATOM 2431 O O . ASN A 1 302 ? -35.062 -13.595 43.725 1.00 52.88 302 ASN A O 1
ATOM 2435 N N . ASN A 1 303 ? -33.473 -13.634 45.294 1.00 51.78 303 ASN A N 1
ATOM 2436 C CA . ASN A 1 303 ? -34.336 -14.136 46.367 1.00 51.78 303 ASN A CA 1
ATOM 2437 C C . ASN A 1 303 ? -35.460 -13.147 46.726 1.00 51.78 303 ASN A C 1
ATOM 2439 O O . ASN A 1 303 ? -36.603 -13.551 46.929 1.00 51.78 303 ASN A O 1
ATOM 2443 N N . ILE A 1 304 ? -35.173 -11.840 46.752 1.00 49.38 304 ILE A N 1
ATOM 2444 C CA . ILE A 1 304 ? -36.192 -10.783 46.901 1.00 49.38 304 ILE A CA 1
ATOM 2445 C C . ILE A 1 304 ? -37.105 -10.736 45.666 1.00 49.38 304 ILE A C 1
ATOM 2447 O O . ILE A 1 304 ? -38.297 -10.436 45.764 1.00 49.38 304 ILE A O 1
ATOM 2451 N N . LEU A 1 305 ? -36.560 -11.035 44.484 1.00 45.25 305 LEU A N 1
ATOM 2452 C CA . LEU A 1 305 ? -37.332 -11.117 43.254 1.00 45.25 305 LEU A CA 1
ATOM 2453 C C . LEU A 1 305 ? -38.223 -12.381 43.187 1.00 45.25 305 LEU A C 1
ATOM 2455 O O . LEU A 1 305 ? -39.234 -12.376 42.481 1.00 45.25 305 LEU A O 1
ATOM 2459 N N . GLU A 1 306 ? -37.904 -13.437 43.928 1.00 49.06 306 GLU A N 1
ATOM 2460 C CA . GLU A 1 306 ? -38.618 -14.721 43.901 1.00 49.06 306 GLU A CA 1
ATOM 2461 C C . GLU A 1 306 ? -39.550 -14.956 45.096 1.00 49.06 306 GLU A C 1
ATOM 2463 O O . GLU A 1 306 ? -40.433 -15.808 45.007 1.00 49.06 306 GLU A O 1
ATOM 2468 N N . SER A 1 307 ? -39.410 -14.214 46.197 1.00 44.94 307 SER A N 1
ATOM 2469 C CA . SER A 1 307 ? -40.251 -14.426 47.376 1.00 44.94 307 SER A CA 1
ATOM 2470 C C . SER A 1 307 ? -41.668 -13.855 47.200 1.00 44.94 307 SER A C 1
ATOM 2472 O O . SER A 1 307 ? -41.878 -12.649 47.099 1.00 44.94 307 SER A O 1
ATOM 2474 N N . GLU A 1 308 ? -42.670 -14.740 47.207 1.00 42.19 308 GLU A N 1
ATOM 2475 C CA . GLU A 1 308 ? -44.096 -14.393 47.374 1.00 42.19 308 GLU A CA 1
ATOM 2476 C C . GLU A 1 308 ? -44.501 -14.233 48.854 1.00 42.19 308 GLU A C 1
ATOM 2478 O O . GLU A 1 308 ? -45.648 -13.921 49.163 1.00 42.19 308 GLU A O 1
ATOM 2483 N N . THR A 1 309 ? -43.574 -14.404 49.800 1.00 42.34 309 THR A N 1
ATOM 2484 C CA . THR A 1 309 ? -43.865 -14.314 51.238 1.00 42.34 309 THR A CA 1
ATOM 2485 C C . THR A 1 309 ? -42.855 -13.422 51.950 1.00 42.34 309 THR A C 1
ATOM 2487 O O . THR A 1 309 ? -41.762 -13.850 52.318 1.00 42.34 309 THR A O 1
ATOM 2490 N N . ALA A 1 310 ? -43.267 -12.180 52.194 1.00 41.16 310 ALA A N 1
ATOM 2491 C CA . ALA A 1 310 ? -42.504 -11.111 52.832 1.00 41.16 310 ALA A CA 1
ATOM 2492 C C . ALA A 1 310 ? -42.211 -11.303 54.342 1.00 41.16 310 ALA A C 1
ATOM 2494 O O . ALA A 1 310 ? -41.771 -10.364 54.993 1.00 41.16 310 ALA A O 1
ATOM 2495 N N . SER A 1 311 ? -42.428 -12.482 54.940 1.00 42.31 311 SER A N 1
ATOM 2496 C CA . SER A 1 311 ? -42.361 -12.620 56.408 1.00 42.31 311 SER A CA 1
ATOM 2497 C C . SER A 1 311 ? -40.990 -13.031 56.963 1.00 42.31 311 SER A C 1
ATOM 2499 O O . SER A 1 311 ? -40.686 -12.695 58.103 1.00 42.31 311 SER A O 1
ATOM 2501 N N . GLY A 1 312 ? -40.156 -13.747 56.197 1.00 41.38 312 GLY A N 1
ATOM 2502 C CA . GLY A 1 312 ? -38.864 -14.259 56.690 1.00 41.38 312 GLY A CA 1
ATOM 2503 C C . GLY A 1 312 ? -37.712 -13.253 56.594 1.00 41.38 312 GLY A C 1
ATOM 2504 O O . GLY A 1 312 ? -36.880 -13.161 57.491 1.00 41.38 312 GLY A O 1
ATOM 2505 N N . CYS A 1 313 ? -37.683 -12.444 55.531 1.00 42.16 313 CYS A N 1
ATOM 2506 C CA . CYS A 1 313 ? -36.602 -11.481 55.297 1.00 42.16 313 CYS A CA 1
ATOM 2507 C C . CYS A 1 313 ? -36.653 -10.267 56.236 1.00 42.16 313 CYS A C 1
ATOM 2509 O O . CYS A 1 313 ? -35.622 -9.648 56.478 1.00 42.16 313 CYS A O 1
ATOM 2511 N N . VAL A 1 314 ? -37.827 -9.930 56.780 1.00 41.81 314 VAL A N 1
ATOM 2512 C CA . VAL A 1 314 ? -37.999 -8.777 57.679 1.00 41.81 314 VAL A CA 1
ATOM 2513 C C . VAL A 1 314 ? -37.304 -9.013 59.024 1.00 41.81 314 VAL A C 1
ATOM 2515 O O . VAL A 1 314 ? -36.603 -8.126 59.496 1.00 41.81 314 VAL A O 1
ATOM 2518 N N . LEU A 1 315 ? -37.400 -10.221 59.594 1.00 43.66 315 LEU A N 1
ATOM 2519 C CA . LEU A 1 315 ? -36.754 -10.561 60.872 1.00 43.66 315 LEU A CA 1
ATOM 2520 C C . LEU A 1 315 ? -35.223 -10.574 60.767 1.00 43.66 315 LEU A C 1
ATOM 2522 O O . LEU A 1 315 ? -34.538 -10.027 61.627 1.00 43.66 315 LEU A O 1
ATOM 2526 N N . LEU A 1 316 ? -34.702 -11.117 59.666 1.00 46.16 316 LEU A N 1
ATOM 2527 C CA . LEU A 1 316 ? -33.269 -11.169 59.368 1.00 46.16 316 LEU A CA 1
ATOM 2528 C C . LEU A 1 316 ? -32.677 -9.754 59.246 1.00 46.16 316 LEU A C 1
ATOM 2530 O O . LEU A 1 316 ? -31.617 -9.460 59.790 1.00 46.16 316 LEU A O 1
ATOM 2534 N N . LEU A 1 317 ? -33.385 -8.847 58.564 1.00 45.09 317 LEU A N 1
ATOM 2535 C CA . LEU A 1 317 ? -32.935 -7.466 58.374 1.00 45.09 317 LEU A CA 1
ATOM 2536 C C . LEU A 1 317 ? -33.021 -6.633 59.660 1.00 45.09 317 LEU A C 1
ATOM 2538 O O . LEU A 1 317 ? -32.189 -5.746 59.852 1.00 45.09 317 LEU A O 1
ATOM 2542 N N . SER A 1 318 ? -33.979 -6.924 60.545 1.00 44.97 318 SER A N 1
ATOM 2543 C CA . SER A 1 318 ? -34.047 -6.321 61.881 1.00 44.97 318 SER A CA 1
ATOM 2544 C C . SER A 1 318 ? -32.898 -6.787 62.783 1.00 44.97 318 SER A C 1
ATOM 2546 O O . SER A 1 318 ? -32.249 -5.942 63.396 1.00 44.97 318 SER A O 1
ATOM 2548 N N . GLU A 1 319 ? -32.586 -8.088 62.806 1.00 49.16 319 GLU A N 1
ATOM 2549 C CA . GLU A 1 319 ? -31.444 -8.636 63.560 1.00 49.16 319 GLU A CA 1
ATOM 2550 C C . GLU A 1 319 ? -30.108 -8.059 63.063 1.00 49.16 319 GLU A C 1
ATOM 2552 O O . GLU A 1 319 ? -29.283 -7.610 63.859 1.00 49.16 319 GLU A O 1
ATOM 2557 N N . ILE A 1 320 ? -29.917 -7.978 61.742 1.00 50.19 320 ILE A N 1
ATOM 2558 C CA . ILE A 1 320 ? -28.706 -7.401 61.139 1.00 50.19 320 ILE A CA 1
ATOM 2559 C C . ILE A 1 320 ? -28.550 -5.917 61.499 1.00 50.19 320 ILE A C 1
ATOM 2561 O O . ILE A 1 320 ? -27.437 -5.465 61.769 1.00 50.19 320 ILE A O 1
ATOM 2565 N N . ALA A 1 321 ? -29.642 -5.148 61.505 1.00 48.25 321 ALA A N 1
ATOM 2566 C CA . ALA A 1 321 ? -29.605 -3.726 61.842 1.00 48.25 321 ALA A CA 1
ATOM 2567 C C . ALA A 1 321 ? -29.264 -3.471 63.322 1.00 48.25 321 ALA A C 1
ATOM 2569 O O . ALA A 1 321 ? -28.642 -2.451 63.627 1.00 48.25 321 ALA A O 1
ATOM 2570 N N . GLU A 1 322 ? -29.631 -4.384 64.227 1.00 54.47 322 GLU A N 1
ATOM 2571 C CA . GLU A 1 322 ? -29.206 -4.340 65.631 1.00 54.47 322 GLU A CA 1
ATOM 2572 C C . GLU A 1 322 ? -27.741 -4.761 65.813 1.00 54.47 322 GLU A C 1
ATOM 2574 O O . GLU A 1 322 ? -27.022 -4.139 66.596 1.00 54.47 322 GLU A O 1
ATOM 2579 N N . HIS A 1 323 ? -27.280 -5.787 65.090 1.00 51.03 323 HIS A N 1
ATOM 2580 C CA . HIS A 1 323 ? -25.919 -6.316 65.233 1.00 51.03 323 HIS A CA 1
ATOM 2581 C C . HIS A 1 323 ? -24.850 -5.448 64.550 1.00 51.03 323 HIS A C 1
ATOM 2583 O O . HIS A 1 323 ? -23.733 -5.322 65.052 1.00 51.03 323 HIS A O 1
ATOM 2589 N N . PHE A 1 324 ? -25.196 -4.801 63.432 1.00 53.00 324 PHE A N 1
ATOM 2590 C CA . PHE A 1 324 ? -24.284 -3.975 62.638 1.00 53.00 324 PHE A CA 1
ATOM 2591 C C . PHE A 1 324 ? -24.900 -2.602 62.322 1.00 53.00 324 PHE A C 1
ATOM 2593 O O . PHE A 1 324 ? -25.321 -2.348 61.189 1.00 53.00 324 PHE A O 1
ATOM 2600 N N . PRO A 1 325 ? -24.919 -1.672 63.296 1.00 41.53 325 PRO A N 1
ATOM 2601 C CA . PRO A 1 325 ? -25.486 -0.336 63.097 1.00 41.53 325 PRO A CA 1
ATOM 2602 C C . PRO A 1 325 ? -24.745 0.486 62.024 1.00 41.53 325 PRO A C 1
ATOM 2604 O O . PRO A 1 325 ? -25.361 1.320 61.356 1.00 41.53 325 PRO A O 1
ATOM 2607 N N . GLU A 1 326 ? -23.451 0.217 61.803 1.00 44.19 326 GLU A N 1
ATOM 2608 C CA . GLU A 1 326 ? -22.650 0.771 60.705 1.00 44.19 326 GLU A CA 1
ATOM 2609 C C . GLU A 1 326 ? -21.773 -0.308 60.053 1.00 44.19 326 GLU A C 1
ATOM 2611 O O . GLU A 1 326 ? -21.061 -1.051 60.732 1.00 44.19 326 GLU A O 1
ATOM 2616 N N . ILE A 1 327 ? -21.777 -0.359 58.717 1.00 46.31 327 ILE A N 1
ATOM 2617 C CA . ILE A 1 327 ? -20.915 -1.248 57.927 1.00 46.31 327 ILE A CA 1
ATOM 2618 C C . ILE A 1 327 ? -19.750 -0.421 57.384 1.00 46.31 327 ILE A C 1
ATOM 2620 O O . ILE A 1 327 ? -19.925 0.543 56.642 1.00 46.31 327 ILE A O 1
ATOM 2624 N N . THR A 1 328 ? -18.544 -0.815 57.756 1.00 48.94 328 THR A N 1
ATOM 2625 C CA . THR A 1 328 ? -17.269 -0.185 57.422 1.00 48.94 328 THR A CA 1
ATOM 2626 C C . THR A 1 328 ? -16.337 -1.213 56.776 1.00 48.94 328 THR A C 1
ATOM 2628 O O . THR A 1 328 ? -16.561 -2.418 56.822 1.00 48.94 328 THR A O 1
ATOM 2631 N N . GLN A 1 329 ? -15.225 -0.759 56.198 1.00 39.41 329 GLN A N 1
ATOM 2632 C CA . GLN A 1 329 ? -14.187 -1.655 55.662 1.00 39.41 329 GLN A CA 1
ATOM 2633 C C . GLN A 1 329 ? -13.645 -2.652 56.707 1.00 39.41 329 GLN A C 1
ATOM 2635 O O . GLN A 1 329 ? -13.239 -3.751 56.350 1.00 39.41 329 GLN A O 1
ATOM 2640 N N . LYS A 1 330 ? -13.667 -2.294 57.999 1.00 45.84 330 LYS A N 1
ATOM 2641 C CA . LYS A 1 330 ? -13.071 -3.096 59.076 1.00 45.84 330 LYS A CA 1
ATOM 2642 C C . LYS A 1 330 ? -13.954 -4.262 59.540 1.00 45.84 330 LYS A C 1
ATOM 2644 O O . LYS A 1 330 ? -13.412 -5.259 59.996 1.00 45.84 330 LYS A O 1
ATOM 2649 N N . ASN A 1 331 ? -15.277 -4.147 59.415 1.00 46.38 331 ASN A N 1
ATOM 2650 C CA . ASN A 1 331 ? -16.251 -5.170 59.830 1.00 46.38 331 ASN A CA 1
ATOM 2651 C C . ASN A 1 331 ? -16.960 -5.838 58.637 1.00 46.38 331 ASN A C 1
ATOM 2653 O O . ASN A 1 331 ? -17.917 -6.581 58.820 1.00 46.38 331 ASN A O 1
ATOM 2657 N N . LYS A 1 332 ? -16.480 -5.599 57.409 1.00 47.25 332 LYS A N 1
ATOM 2658 C CA . LYS A 1 332 ? -17.070 -6.134 56.176 1.00 47.25 332 LYS A CA 1
ATOM 2659 C C . LYS A 1 332 ? -17.090 -7.665 56.138 1.00 47.25 332 LYS A C 1
ATOM 2661 O O . LYS A 1 332 ? -18.100 -8.231 55.745 1.00 47.25 332 LYS A O 1
ATOM 2666 N N . GLN A 1 333 ? -15.990 -8.319 56.519 1.00 47.72 333 GLN A N 1
ATOM 2667 C CA . GLN A 1 333 ? -15.910 -9.783 56.474 1.00 47.72 333 GLN A CA 1
ATOM 2668 C C . GLN A 1 333 ? -16.800 -10.423 57.545 1.00 47.72 333 GLN A C 1
ATOM 2670 O O . GLN A 1 333 ? -17.566 -11.322 57.244 1.00 47.72 333 GLN A O 1
ATOM 2675 N N . GLU A 1 334 ? -16.779 -9.871 58.758 1.00 51.81 334 GLU A N 1
ATOM 2676 C CA . GLU A 1 334 ? -17.614 -10.313 59.882 1.00 51.81 334 GLU A CA 1
ATOM 2677 C C . GLU A 1 334 ? -19.116 -10.153 59.591 1.00 51.81 334 GLU A C 1
ATOM 2679 O O . GLU A 1 334 ? -19.916 -11.021 59.924 1.00 51.81 334 GLU A O 1
ATOM 2684 N N . PHE A 1 335 ? -19.499 -9.079 58.896 1.00 46.16 335 PHE A N 1
ATOM 2685 C CA . PHE A 1 335 ? -20.863 -8.870 58.415 1.00 46.16 335 PHE A CA 1
ATOM 2686 C C . PHE A 1 335 ? -21.290 -9.915 57.371 1.00 46.16 335 PHE A C 1
ATOM 2688 O O . PHE A 1 335 ? -22.413 -10.411 57.427 1.00 46.16 335 PHE A O 1
ATOM 2695 N N . ILE A 1 336 ? -20.409 -10.252 56.422 1.00 47.09 336 ILE A N 1
ATOM 2696 C CA . ILE A 1 336 ? -20.685 -11.267 55.393 1.00 47.09 336 ILE A CA 1
ATOM 2697 C C . ILE A 1 336 ? -20.834 -12.647 56.039 1.00 47.09 336 ILE A C 1
ATOM 2699 O O . ILE A 1 336 ? -21.813 -13.339 55.763 1.00 47.09 336 ILE A O 1
ATOM 2703 N N . ASP A 1 337 ? -19.917 -13.008 56.938 1.00 53.03 337 ASP A N 1
ATOM 2704 C CA . ASP A 1 337 ? -19.924 -14.300 57.626 1.00 53.03 337 ASP A CA 1
ATOM 2705 C C . ASP A 1 337 ? -21.198 -14.460 58.487 1.00 53.03 337 ASP A C 1
ATOM 2707 O O . ASP A 1 337 ? -21.859 -15.496 58.421 1.00 53.03 337 ASP A O 1
ATOM 2711 N N . TYR A 1 338 ? -21.619 -13.404 59.199 1.00 54.19 338 TYR A N 1
ATOM 2712 C CA . TYR A 1 338 ? -22.853 -13.389 60.000 1.00 54.19 338 TYR A CA 1
ATOM 2713 C C . TYR A 1 338 ? -24.124 -13.572 59.154 1.00 54.19 338 TYR A C 1
ATOM 2715 O O . TYR A 1 338 ? -25.035 -14.316 59.521 1.00 54.19 338 TYR A O 1
ATOM 2723 N N . ILE A 1 339 ? -24.202 -12.903 58.000 1.00 49.62 339 ILE A N 1
ATOM 2724 C CA . ILE A 1 339 ? -25.344 -13.048 57.089 1.00 49.62 339 ILE A CA 1
ATOM 2725 C C . ILE A 1 339 ? -25.378 -14.449 56.477 1.00 49.62 339 ILE A C 1
ATOM 2727 O O . ILE A 1 339 ? -26.458 -15.030 56.360 1.00 49.62 339 ILE A O 1
ATOM 2731 N N . ALA A 1 340 ? -24.222 -14.994 56.097 1.00 48.34 340 ALA A N 1
ATOM 2732 C CA . ALA A 1 340 ? -24.123 -16.334 55.535 1.00 48.34 340 ALA A CA 1
ATOM 2733 C C . ALA A 1 340 ? -24.603 -17.401 56.534 1.00 48.34 340 ALA A C 1
ATOM 2735 O O . ALA A 1 340 ? -25.464 -18.208 56.184 1.00 48.34 340 ALA A O 1
ATOM 2736 N N . GLU A 1 341 ? -24.135 -17.346 57.786 1.00 53.25 341 GLU A N 1
ATOM 2737 C CA . GLU A 1 341 ? -24.538 -18.270 58.856 1.00 53.25 341 GLU A CA 1
ATOM 2738 C C . GLU A 1 341 ? -26.051 -18.203 59.122 1.00 53.25 341 GLU A C 1
ATOM 2740 O O . GLU A 1 341 ? -26.738 -19.226 59.165 1.00 53.25 341 GLU A O 1
ATOM 2745 N N . ARG A 1 342 ? -26.618 -16.993 59.186 1.00 55.00 342 ARG A N 1
ATOM 2746 C CA . ARG A 1 342 ? -28.047 -16.814 59.469 1.00 55.00 342 ARG A CA 1
ATOM 2747 C C . ARG A 1 342 ? -28.954 -17.250 58.316 1.00 55.00 342 ARG A C 1
ATOM 2749 O O . ARG A 1 342 ? -30.058 -17.750 58.539 1.00 55.00 342 ARG A O 1
ATOM 2756 N N . ILE A 1 343 ? -28.496 -17.090 57.075 1.00 50.50 343 ILE A N 1
ATOM 2757 C CA . ILE A 1 343 ? -29.187 -17.625 55.896 1.00 50.50 343 ILE A CA 1
ATOM 2758 C C . ILE A 1 343 ? -29.162 -19.159 55.919 1.00 50.50 343 ILE A C 1
ATOM 2760 O O . ILE A 1 343 ? -30.185 -19.777 55.623 1.00 50.50 343 ILE A O 1
ATOM 2764 N N . GLU A 1 344 ? -28.045 -19.784 56.299 1.00 53.16 344 GLU A N 1
ATOM 2765 C CA . GLU A 1 344 ? -27.960 -21.243 56.431 1.00 53.16 344 GLU A CA 1
ATOM 2766 C C . GLU A 1 344 ? -28.901 -21.792 57.515 1.00 53.16 344 GLU A C 1
ATOM 2768 O O . GLU A 1 344 ? -29.603 -22.776 57.264 1.00 53.16 344 GLU A O 1
ATOM 2773 N N . GLU A 1 345 ? -29.004 -21.130 58.670 1.00 54.78 345 GLU A N 1
ATOM 2774 C CA . GLU A 1 345 ? -29.954 -21.495 59.732 1.00 54.78 345 GLU A CA 1
ATOM 2775 C C . GLU A 1 345 ? -31.413 -21.401 59.269 1.00 54.78 345 GLU A C 1
ATOM 2777 O O . GLU A 1 345 ? -32.190 -22.339 59.454 1.00 54.78 345 GLU A O 1
ATOM 2782 N N . LEU A 1 346 ? -31.789 -20.322 58.581 1.00 52.25 346 LEU A N 1
ATOM 2783 C CA . LEU A 1 346 ? -33.155 -20.148 58.074 1.00 52.25 346 LEU A CA 1
ATOM 2784 C C . LEU A 1 346 ? -33.501 -21.125 56.945 1.00 52.25 346 LEU A C 1
ATOM 2786 O O . LEU A 1 346 ? -34.662 -21.520 56.781 1.00 52.25 346 LEU A O 1
ATOM 2790 N N . LEU A 1 347 ? -32.505 -21.551 56.168 1.00 48.00 347 LEU A N 1
ATOM 2791 C CA . LEU A 1 347 ? -32.657 -22.621 55.184 1.00 48.00 347 LEU A CA 1
ATOM 2792 C C . LEU A 1 347 ? -32.768 -24.001 55.854 1.00 48.00 347 LEU A C 1
ATOM 2794 O O . LEU A 1 347 ? -33.498 -24.862 55.350 1.00 48.00 347 LEU A O 1
ATOM 2798 N N . ALA A 1 348 ? -32.099 -24.219 56.990 1.00 54.03 348 ALA A N 1
ATOM 2799 C CA . ALA A 1 348 ? -32.222 -25.435 57.791 1.00 54.03 348 ALA A CA 1
ATOM 2800 C C . ALA A 1 348 ? -33.590 -25.525 58.492 1.00 54.03 348 ALA A C 1
ATOM 2802 O O . ALA A 1 348 ? -34.245 -26.564 58.420 1.00 54.03 348 ALA A O 1
ATOM 2803 N N . GLU A 1 349 ? -34.083 -24.432 59.078 1.00 47.72 349 GLU A N 1
ATOM 2804 C CA . GLU A 1 349 ? -35.404 -24.365 59.715 1.00 47.72 349 GLU A CA 1
ATOM 2805 C C . GLU A 1 349 ? -36.548 -24.564 58.709 1.00 47.72 349 GLU A C 1
ATOM 2807 O O . GLU A 1 349 ? -37.494 -25.304 58.985 1.00 47.72 349 GLU A O 1
ATOM 2812 N N . ASN A 1 350 ? -36.432 -24.026 57.489 1.00 41.19 350 ASN A N 1
ATOM 2813 C CA . ASN A 1 350 ? -37.410 -24.274 56.421 1.00 41.19 350 ASN A CA 1
ATOM 2814 C C . ASN A 1 350 ? -37.406 -25.726 55.901 1.00 41.19 350 ASN A C 1
ATOM 2816 O O . ASN A 1 350 ? -38.434 -26.212 55.419 1.00 41.19 350 ASN A O 1
ATOM 2820 N N . LYS A 1 351 ? -36.285 -26.454 56.012 1.00 38.25 351 LYS A N 1
ATOM 2821 C CA . LYS A 1 351 ? -36.247 -27.905 55.747 1.00 38.25 351 LYS A CA 1
ATOM 2822 C C . LYS A 1 351 ? -36.945 -28.707 56.847 1.00 38.25 351 LYS A C 1
ATOM 2824 O O . LYS A 1 351 ? -37.611 -29.690 56.527 1.00 38.25 351 LYS A O 1
ATOM 2829 N N . SER A 1 352 ? -36.845 -28.277 58.103 1.00 31.30 352 SER A N 1
ATOM 2830 C CA . SER A 1 352 ? -37.515 -28.907 59.251 1.00 31.30 352 SER A CA 1
ATOM 2831 C C . SER A 1 352 ? -39.039 -28.798 59.167 1.00 31.30 352 SER A C 1
ATOM 2833 O O . SER A 1 352 ? -39.740 -29.750 59.499 1.00 31.30 352 SER A O 1
ATOM 2835 N N . VAL A 1 353 ? -39.561 -27.672 58.665 1.00 32.88 353 VAL A N 1
ATOM 2836 C CA . VAL A 1 353 ? -41.011 -27.453 58.501 1.00 32.88 353 VAL A CA 1
ATOM 2837 C C . VAL A 1 353 ? -41.603 -28.355 57.408 1.00 32.88 353 VAL A C 1
ATOM 2839 O O . VAL A 1 353 ? -42.716 -28.844 57.559 1.00 32.88 353 VAL A O 1
ATOM 2842 N N . ARG A 1 354 ? -40.843 -28.685 56.353 1.00 31.58 354 ARG A N 1
ATOM 2843 C CA . ARG A 1 354 ? -41.295 -29.613 55.294 1.00 31.58 354 ARG A CA 1
ATOM 2844 C C . ARG A 1 354 ? -41.261 -31.098 55.677 1.00 31.58 354 ARG A C 1
ATOM 2846 O O . ARG A 1 354 ? -41.770 -31.910 54.914 1.00 31.58 354 ARG A O 1
ATOM 2853 N N . LEU A 1 355 ? -40.681 -31.466 56.822 1.00 30.77 355 LEU A N 1
ATOM 2854 C CA . LEU A 1 355 ? -40.617 -32.857 57.298 1.00 30.77 355 LEU A CA 1
ATOM 2855 C C . LEU A 1 355 ? -41.693 -33.205 58.345 1.00 30.77 355 LEU A C 1
ATOM 2857 O O . LEU A 1 355 ? -41.725 -34.343 58.808 1.00 30.77 355 LEU A O 1
ATOM 2861 N N . ILE A 1 356 ? -42.575 -32.266 58.716 1.00 32.78 356 ILE A N 1
ATOM 2862 C CA . ILE A 1 356 ? -43.631 -32.488 59.727 1.00 32.78 356 ILE A CA 1
ATOM 2863 C C . ILE A 1 356 ? -45.034 -32.672 59.103 1.00 32.78 356 ILE A C 1
ATOM 2865 O O . ILE A 1 356 ? -45.933 -33.169 59.776 1.00 32.78 356 ILE A O 1
ATOM 2869 N N . ASP A 1 357 ? -45.215 -32.431 57.800 1.00 35.38 357 ASP A N 1
ATOM 2870 C CA . ASP A 1 357 ? -46.511 -32.610 57.108 1.00 35.38 357 ASP A CA 1
ATOM 2871 C C . ASP A 1 357 ? -46.801 -34.056 56.646 1.00 35.38 357 ASP A C 1
ATOM 2873 O O . ASP A 1 357 ? -47.694 -34.287 55.832 1.00 35.38 357 ASP A O 1
ATOM 2877 N N . ASP A 1 358 ? -46.084 -35.047 57.184 1.00 42.47 358 ASP A N 1
ATOM 2878 C CA . ASP A 1 358 ? -46.191 -36.455 56.779 1.00 42.47 358 ASP A CA 1
ATOM 2879 C C . ASP A 1 358 ? -46.679 -37.353 57.932 1.00 42.47 358 ASP A C 1
ATOM 2881 O O . ASP A 1 358 ? -46.057 -38.355 58.262 1.00 42.47 358 ASP A O 1
ATOM 2885 N N . TYR A 1 359 ? -47.802 -37.005 58.575 1.00 34.94 359 TYR A N 1
ATOM 2886 C CA . TYR A 1 359 ? -48.589 -37.953 59.382 1.00 34.94 359 TYR A CA 1
ATOM 2887 C C . TYR A 1 359 ? -50.086 -37.598 59.406 1.00 34.94 359 TYR A C 1
ATOM 2889 O O . TYR A 1 359 ? -50.510 -36.662 60.079 1.00 34.94 359 TYR A O 1
ATOM 2897 N N . GLY A 1 360 ? -50.902 -38.456 58.781 1.00 32.28 360 GLY A N 1
ATOM 2898 C CA . GLY A 1 360 ? -52.227 -38.798 59.310 1.00 32.28 360 GLY A CA 1
ATOM 2899 C C . GLY A 1 360 ? -53.442 -38.552 58.412 1.00 32.28 360 GLY A C 1
ATOM 2900 O O . GLY A 1 360 ? -54.167 -37.575 58.576 1.00 32.28 360 GLY A O 1
ATOM 2901 N N . SER A 1 361 ? -53.803 -39.545 57.598 1.00 27.98 361 SER A N 1
ATOM 2902 C CA . SER A 1 361 ? -55.217 -39.923 57.472 1.00 27.98 361 SER A CA 1
ATOM 2903 C C . SER A 1 361 ? -55.350 -41.450 57.447 1.00 27.98 361 SER A C 1
ATOM 2905 O O . SER A 1 361 ? -54.670 -42.098 56.652 1.00 27.98 361 SER A O 1
ATOM 2907 N N . PRO A 1 362 ? -56.163 -42.033 58.347 1.00 39.12 362 PRO A N 1
ATOM 2908 C CA . PRO A 1 362 ? -56.273 -43.476 58.520 1.00 39.12 362 PRO A CA 1
ATOM 2909 C C . PRO A 1 362 ? -57.208 -44.120 57.486 1.00 39.12 362 PRO A C 1
ATOM 2911 O O . PRO A 1 362 ? -58.244 -43.558 57.125 1.00 39.12 362 PRO A O 1
ATOM 2914 N N . CYS A 1 363 ? -56.868 -45.347 57.093 1.00 33.91 363 CYS A N 1
ATOM 2915 C CA . CYS A 1 363 ? -57.829 -46.443 56.969 1.00 33.91 363 CYS A CA 1
ATOM 2916 C C . CYS A 1 363 ? -57.542 -47.435 58.094 1.00 33.91 363 CYS A C 1
ATOM 2918 O O . CYS A 1 363 ? -56.338 -47.652 58.368 1.00 33.91 363 CYS A O 1
#

Sequence (363 aa):
MEEEIFEELRRFDLDLIHDSLQFLAKGFASSLPDKVEETLSLARKIAGFESFQQFASSDPENASYELLSSLLGTISRWNKLTDFIPDIVVVRRYLAEVKIPEDEGTLYFDRITLQNQLELESIINIPSIAPSVISGFAKFLENYSARYTDFHERYHEECRALLEKLESEAGEKLSALGYLMKIKGFEEADELEYLKSNYQHLESALSPCTEDVAQHIKYFPCCFSCRVRLGDKPPSYQVKKFLKKLDSKLRSILARLSKGMVKRVLENTEESSIQRFVNAVSVSDLNSLPTILSDELINLVNNILESETASGCVLLLSEIAEHFPEITQKNKQEFIDYIAERIEELLAENKSVRLIDDYGSPC

Nearest PDB structures (foldseek):
  8iyj-assembly1_S9  TM=2.154E-01  e=6.196E+00  Mus musculus
  6quz-assembly1_B  TM=1.358E-01  e=4.598E+00  Thermotoga maritima MSB8

pLDDT: mean 77.68, std 22.03, range [27.98, 97.56]

Mean predicted aligned error: 14.5 Å

Secondary structure (DSSP, 8-state):
-HHHHHHHHTTS-HHHHHHHHHHHHHHTTSPPPHHHHHHHHHHHHHHTSSSHHHHHHH-TTT--HHHHHHHHHHHHHHHHHTTTHHHHHHHHHHHHH----GGGTHHHHHHHHHHHH--HHHHHH-TTHHHHHHHHHHHHHHHHHHHHHHHHHHHHHHHHHHHHHHHHHHHHHHHHHHHHTTSTT---HHHHHHHHHHHHHHHHHHPPP---HHHHTTTSSS-TTT-PPTT---SHHHHHHHHHHHHHHHHHHHHHHHHHHHHHHHHS---HHHHHHHHHHHS--TTSHHHH--HHHHHHHHHHHH-S-TTHHHHHHHHHHHH-SS--TTTHHHHHHHHHHHHHHHHHHHHHHTTSS------